Protein AF-A0A7W1B5R8-F1 (afdb_monomer_lite)

Secondary structure (DSSP, 8-state):
-IIIIIIIIHHHHHHHS-TTS-SEEEEET-TT-HHHHHHH-TT-SEEEEEESS----GGGGGG--HHHHHHHHHHHHHHHHHHHHT----HHHHHHHTTSSS-HHHHHHHHHHHHTTEEEEEEEEEEE-TTS-EEE--HHHHHHHHHHHHHSPPPPSSTTPPPPSS-GGGSEEEEEEEETT----EEEEEEE---SHHHHHH-THHHHHHHTT-SEEEEE-S-TTGGGSGGGHHHHHHHHHHEEEEEE-TTS--HHHHTTTTEEEEEEE--SS-SSGGGTTSHHHHHHHHHHHTSPPPP--S--SS--TTS--EEEEEEEPPP-

Structure (mmCIF, N/CA/C/O backbone):
data_AF-A0A7W1B5R8-F1
#
_entry.id   AF-A0A7W1B5R8-F1
#
loop_
_atom_site.group_PDB
_atom_site.id
_atom_site.type_symbol
_atom_site.label_atom_id
_atom_site.label_alt_id
_atom_site.label_comp_id
_atom_site.label_asym_id
_atom_site.label_entity_id
_atom_site.label_seq_id
_atom_site.pdbx_PDB_ins_code
_atom_site.Cartn_x
_atom_site.Cartn_y
_atom_site.Cartn_z
_atom_site.occupancy
_atom_site.B_iso_or_equiv
_atom_site.auth_seq_id
_atom_site.auth_comp_id
_atom_site.auth_asym_id
_atom_site.auth_atom_id
_atom_site.pdbx_PDB_model_num
ATOM 1 N N . PHE A 1 1 ? -4.028 20.414 1.048 1.00 54.66 1 PHE A N 1
ATOM 2 C CA . PHE A 1 1 ? -4.126 18.951 0.859 1.00 54.66 1 PHE A CA 1
ATOM 3 C C . PHE A 1 1 ? -5.497 18.514 0.387 1.00 54.66 1 PHE A C 1
ATOM 5 O O . PHE A 1 1 ? -5.574 18.071 -0.750 1.00 54.66 1 PHE A O 1
ATOM 12 N N . ARG A 1 2 ? -6.548 18.666 1.212 1.00 59.38 2 ARG A N 1
ATOM 13 C CA . ARG A 1 2 ? -7.914 18.222 0.893 1.00 59.38 2 ARG A CA 1
ATOM 14 C C . ARG A 1 2 ? -8.324 18.621 -0.531 1.00 59.38 2 ARG A C 1
ATOM 16 O O . ARG A 1 2 ? -8.453 17.760 -1.384 1.00 59.38 2 ARG A O 1
ATOM 23 N N . THR A 1 3 ? -8.243 19.907 -0.854 1.00 62.28 3 THR A N 1
ATOM 24 C CA . THR A 1 3 ? -8.582 20.424 -2.191 1.00 62.28 3 THR A CA 1
ATOM 25 C C . THR A 1 3 ? -7.741 19.879 -3.355 1.00 62.28 3 THR A C 1
ATOM 27 O O . THR A 1 3 ? -8.196 19.815 -4.490 1.00 62.28 3 THR A O 1
ATOM 30 N N . MET A 1 4 ? -6.486 19.487 -3.125 1.00 64.88 4 MET A N 1
ATOM 31 C CA . MET A 1 4 ? -5.612 19.006 -4.206 1.00 64.88 4 MET A CA 1
ATOM 32 C C . MET A 1 4 ? -5.691 17.494 -4.400 1.00 64.88 4 MET A C 1
ATOM 34 O O . MET A 1 4 ? -5.627 17.035 -5.533 1.00 64.88 4 MET A O 1
ATOM 38 N N . TYR A 1 5 ? -5.816 16.718 -3.326 1.00 68.62 5 TYR A N 1
ATOM 39 C CA . TYR A 1 5 ? -5.779 15.259 -3.406 1.00 68.62 5 TYR A CA 1
ATOM 40 C C . TYR A 1 5 ? -7.174 14.637 -3.274 1.00 68.62 5 TYR A C 1
ATOM 42 O O . TYR A 1 5 ? -7.539 13.812 -4.107 1.00 68.62 5 TYR A O 1
ATOM 50 N N . PHE A 1 6 ? -7.994 15.100 -2.320 1.00 70.50 6 PHE A N 1
ATOM 51 C CA . PHE A 1 6 ? -9.387 14.651 -2.196 1.00 70.50 6 PHE A CA 1
ATOM 52 C C . PHE A 1 6 ? -10.301 15.181 -3.291 1.00 70.50 6 PHE A C 1
ATOM 54 O O . PHE A 1 6 ? -11.282 14.511 -3.565 1.00 70.50 6 PHE A O 1
ATOM 61 N N . ASP A 1 7 ? -10.010 16.325 -3.917 1.00 75.12 7 ASP A N 1
ATOM 62 C CA . ASP A 1 7 ? -10.903 16.832 -4.968 1.00 75.12 7 ASP A CA 1
ATOM 63 C C . ASP A 1 7 ? -10.337 16.490 -6.353 1.00 75.12 7 ASP A C 1
ATOM 65 O O . ASP A 1 7 ? -10.941 15.718 -7.097 1.00 75.12 7 ASP A O 1
ATOM 69 N N . LYS A 1 8 ? -9.136 16.986 -6.701 1.00 80.12 8 LYS A N 1
ATOM 70 C CA . LYS A 1 8 ? -8.557 16.727 -8.038 1.00 80.12 8 LYS A CA 1
ATOM 71 C C . LYS A 1 8 ? -8.147 15.269 -8.241 1.00 80.12 8 LYS A C 1
ATOM 73 O O . LYS A 1 8 ? -8.396 14.721 -9.311 1.00 80.12 8 LYS A O 1
ATOM 78 N N . GLY A 1 9 ? -7.510 14.657 -7.239 1.00 85.69 9 GLY A N 1
ATOM 79 C CA . GLY A 1 9 ? -7.124 13.245 -7.294 1.00 85.69 9 GLY A CA 1
ATOM 80 C C . GLY A 1 9 ? -8.353 12.346 -7.401 1.00 85.69 9 GLY A C 1
ATOM 81 O O . GLY A 1 9 ? -8.452 11.556 -8.333 1.00 85.69 9 GLY A O 1
ATOM 82 N N . ARG A 1 10 ? -9.337 12.540 -6.515 1.00 88.31 10 ARG A N 1
ATOM 83 C CA . ARG A 1 10 ? -10.626 11.824 -6.539 1.00 88.31 10 ARG A CA 1
ATOM 84 C C . ARG A 1 10 ? -11.331 11.908 -7.886 1.00 88.31 10 ARG A C 1
ATOM 86 O O . ARG A 1 10 ? -11.676 10.865 -8.424 1.00 88.31 10 ARG A O 1
ATOM 93 N N . ALA A 1 11 ? -11.485 13.109 -8.444 1.00 90.81 11 ALA A N 1
ATOM 94 C CA . ALA A 1 11 ? -12.138 13.291 -9.738 1.00 90.81 11 ALA A CA 1
ATOM 95 C C . ALA A 1 11 ? -11.420 12.528 -10.863 1.00 90.81 11 ALA A C 1
ATOM 97 O O . ALA A 1 11 ? -12.064 11.974 -11.751 1.00 90.81 11 ALA A O 1
ATOM 98 N N . TRP A 1 12 ? -10.086 12.464 -10.818 1.00 94.06 12 TRP A N 1
ATOM 99 C CA . TRP A 1 12 ? -9.319 11.658 -11.764 1.00 94.06 12 TRP A CA 1
ATOM 100 C C . TRP A 1 12 ? -9.509 10.155 -11.525 1.00 94.06 12 TRP A C 1
ATOM 102 O O . TRP A 1 12 ? -9.737 9.419 -12.482 1.00 94.06 12 TRP A O 1
ATOM 112 N N . PHE A 1 13 ? -9.472 9.695 -10.270 1.00 94.94 13 PHE A N 1
ATOM 113 C CA . PHE A 1 13 ? -9.709 8.287 -9.941 1.00 94.94 13 PHE A CA 1
ATOM 114 C C . PHE A 1 13 ? -11.115 7.836 -10.353 1.00 94.94 13 PHE A C 1
ATOM 116 O O . PHE A 1 13 ? -11.244 6.758 -10.915 1.00 94.94 13 PHE A O 1
ATOM 123 N N . ASP A 1 14 ? -12.142 8.668 -10.168 1.00 93.31 14 ASP A N 1
ATOM 124 C CA . ASP A 1 14 ? -13.515 8.384 -10.616 1.00 93.31 14 ASP A CA 1
ATOM 125 C C . ASP A 1 14 ? -13.642 8.186 -12.128 1.00 93.31 14 ASP A C 1
ATOM 127 O O . ASP A 1 14 ? -14.500 7.432 -12.585 1.00 93.31 14 ASP A O 1
ATOM 131 N N . ALA A 1 15 ? -12.796 8.857 -12.909 1.00 94.44 15 ALA A N 1
ATOM 132 C CA . ALA A 1 15 ? -12.795 8.734 -14.361 1.00 94.44 15 ALA A CA 1
ATOM 133 C C . ALA A 1 15 ? -12.005 7.515 -14.865 1.00 94.44 15 ALA A C 1
ATOM 135 O O . ALA A 1 15 ? -12.223 7.077 -15.993 1.00 94.44 15 ALA A O 1
ATOM 136 N N . VAL A 1 16 ? -11.063 6.999 -14.067 1.00 95.12 16 VAL A N 1
ATOM 137 C CA . VAL A 1 16 ? -10.082 5.995 -14.511 1.00 95.12 16 VAL A CA 1
ATOM 138 C C . VAL A 1 16 ? -10.302 4.626 -13.875 1.00 95.12 16 VAL A C 1
ATOM 140 O O . VAL A 1 16 ? -10.052 3.621 -14.533 1.00 95.12 16 VAL A O 1
ATOM 143 N N . VAL A 1 17 ? -10.755 4.561 -12.622 1.00 96.25 17 VAL A N 1
ATOM 144 C CA . VAL A 1 17 ? -11.000 3.302 -11.910 1.00 96.25 17 VAL A CA 1
ATOM 145 C C . VAL A 1 17 ? -12.376 2.755 -12.312 1.00 96.25 17 VAL A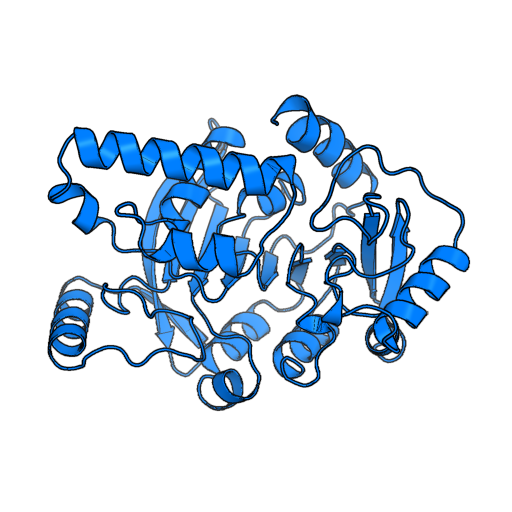 C 1
ATOM 147 O O . VAL A 1 17 ? -13.383 3.427 -12.076 1.00 96.25 17 VAL A O 1
ATOM 150 N N . PRO A 1 18 ? -12.460 1.546 -12.899 1.00 95.19 18 PRO A N 1
ATOM 151 C CA . PRO A 1 18 ? -13.743 0.930 -13.220 1.00 95.19 18 PRO A CA 1
ATOM 152 C C . PRO A 1 18 ? -14.598 0.709 -11.966 1.00 95.19 18 PRO A C 1
ATOM 154 O O . PRO A 1 18 ? -14.085 0.450 -10.880 1.00 95.19 18 PRO A O 1
ATOM 157 N N . LYS A 1 19 ? -15.924 0.798 -12.104 1.00 93.62 19 LYS A N 1
ATOM 158 C CA . LYS A 1 19 ? -16.853 0.658 -10.965 1.00 93.62 19 LYS A CA 1
ATOM 159 C C . LYS A 1 19 ? -16.978 -0.779 -10.451 1.00 93.62 19 LYS A C 1
ATOM 161 O O . LYS A 1 19 ? -17.454 -0.980 -9.340 1.00 93.62 19 LYS A O 1
ATOM 166 N N . ASP A 1 20 ? -16.594 -1.747 -11.272 1.00 94.19 20 ASP A N 1
ATOM 167 C CA . ASP A 1 20 ? -16.693 -3.187 -11.046 1.00 94.19 20 ASP A CA 1
ATOM 168 C C . ASP A 1 20 ? -15.372 -3.822 -10.581 1.00 94.19 20 ASP A C 1
ATOM 170 O O . ASP A 1 20 ? -15.295 -5.043 -10.445 1.00 94.19 20 ASP A O 1
ATOM 174 N N . VAL A 1 21 ? -14.333 -3.021 -10.302 1.00 96.25 21 VAL A N 1
ATOM 175 C CA . VAL A 1 21 ? -13.106 -3.551 -9.689 1.00 96.25 21 VAL A CA 1
ATOM 176 C C . VAL A 1 21 ? -13.399 -4.144 -8.303 1.00 96.25 21 VAL A C 1
ATOM 178 O O . VAL A 1 21 ? -14.286 -3.649 -7.599 1.00 96.25 21 VAL A O 1
ATOM 181 N N . PRO A 1 22 ? -12.648 -5.173 -7.861 1.00 98.19 22 PRO A N 1
ATOM 182 C CA . PRO A 1 22 ? -12.832 -5.752 -6.536 1.00 98.19 22 PRO A CA 1
ATOM 183 C C . PRO A 1 22 ? -12.780 -4.698 -5.423 1.00 98.19 22 PRO A C 1
ATOM 185 O O . PRO A 1 22 ? -11.849 -3.893 -5.354 1.00 98.19 22 PRO A O 1
ATOM 188 N N . ALA A 1 23 ? -13.749 -4.751 -4.505 1.00 98.00 23 ALA A N 1
ATOM 189 C CA . ALA A 1 23 ? -13.823 -3.867 -3.336 1.00 98.00 23 ALA A CA 1
ATOM 190 C C . ALA A 1 23 ? -12.810 -4.225 -2.225 1.00 98.00 23 ALA A C 1
ATOM 192 O O . ALA A 1 23 ? -12.750 -3.546 -1.196 1.00 98.00 23 ALA A O 1
ATOM 193 N N . THR A 1 24 ? -12.023 -5.282 -2.437 1.00 98.62 24 THR A N 1
ATOM 194 C CA . THR A 1 24 ? -10.907 -5.698 -1.587 1.00 98.62 24 THR A CA 1
ATOM 195 C C . THR A 1 24 ? -9.612 -5.113 -2.140 1.00 98.62 24 THR A C 1
ATOM 197 O O . THR A 1 24 ? -9.152 -5.502 -3.216 1.00 98.62 24 THR A O 1
ATOM 200 N N . VAL A 1 25 ? -9.024 -4.172 -1.402 1.00 98.81 25 VAL A N 1
ATOM 201 C CA . VAL A 1 25 ? -7.803 -3.459 -1.789 1.00 98.81 25 VAL A CA 1
ATOM 202 C C . VAL A 1 25 ? -6.601 -4.002 -1.023 1.00 98.81 25 VAL A C 1
ATOM 204 O O . VAL A 1 25 ? -6.624 -4.073 0.206 1.00 98.81 25 VAL A O 1
ATOM 207 N N . VAL A 1 26 ? -5.519 -4.323 -1.731 1.00 98.81 26 VAL A N 1
ATOM 208 C CA . VAL A 1 26 ? -4.217 -4.676 -1.147 1.00 98.81 26 VAL A CA 1
ATOM 209 C C . VAL A 1 26 ? -3.198 -3.593 -1.489 1.00 98.81 26 VAL A C 1
ATOM 211 O O . VAL A 1 26 ? -3.004 -3.235 -2.648 1.00 98.81 26 VAL A O 1
ATOM 214 N N . TYR A 1 27 ? -2.540 -3.065 -0.463 1.00 98.44 27 TYR A N 1
ATOM 215 C CA . TYR A 1 27 ? -1.586 -1.972 -0.567 1.00 98.44 27 TYR A CA 1
ATOM 216 C C . TYR A 1 27 ? -0.243 -2.361 0.074 1.00 98.44 27 TYR A C 1
ATOM 218 O O . TYR A 1 27 ? 0.032 -2.005 1.229 1.00 98.44 27 TYR A O 1
ATOM 226 N N . PRO A 1 28 ? 0.621 -3.089 -0.659 1.00 97.81 28 PRO A N 1
ATOM 227 C CA . PRO A 1 28 ? 1.963 -3.387 -0.191 1.00 97.81 28 PRO A CA 1
ATOM 228 C C . PRO A 1 28 ? 2.822 -2.119 -0.183 1.00 97.81 28 PRO A C 1
ATOM 230 O O . PRO A 1 28 ? 2.692 -1.248 -1.044 1.00 97.81 28 PRO A O 1
ATOM 233 N N . PHE A 1 29 ? 3.718 -2.032 0.797 1.00 93.75 29 PHE A N 1
ATOM 234 C CA . PHE A 1 29 ? 4.591 -0.882 1.053 1.00 93.75 29 PHE A CA 1
ATOM 235 C C . PHE A 1 29 ? 3.836 0.427 1.359 1.00 93.75 29 PHE A C 1
ATOM 237 O O . PHE A 1 29 ? 4.386 1.517 1.209 1.00 93.75 29 PHE A O 1
ATOM 244 N N . GLY A 1 30 ? 2.570 0.329 1.780 1.00 87.69 30 GLY A N 1
ATOM 245 C CA . GLY A 1 30 ? 1.715 1.492 2.030 1.00 87.69 30 GLY A CA 1
ATOM 246 C C . GLY A 1 30 ? 2.038 2.231 3.329 1.00 87.69 30 GLY A C 1
ATOM 247 O O . GLY A 1 30 ? 1.851 3.445 3.401 1.00 87.69 30 GLY A O 1
ATOM 248 N N . GLY A 1 31 ? 2.539 1.524 4.347 1.00 86.38 31 GLY A N 1
ATOM 249 C CA . GLY A 1 31 ? 2.767 2.109 5.669 1.00 86.38 31 GLY A CA 1
ATOM 250 C C . GLY A 1 31 ? 1.510 2.786 6.203 1.00 86.38 31 GLY A C 1
ATOM 251 O O . GLY A 1 31 ? 0.423 2.198 6.177 1.00 86.38 31 GLY A O 1
ATOM 252 N N . GLY A 1 32 ? 1.668 4.046 6.622 1.00 85.94 32 GLY A N 1
ATOM 253 C CA . GLY A 1 32 ? 0.642 4.840 7.315 1.00 85.94 32 GLY A CA 1
ATOM 254 C C . GLY A 1 32 ? -0.424 5.411 6.389 1.00 85.94 32 GLY A C 1
ATOM 255 O O . GLY A 1 32 ? -1.349 6.094 6.830 1.00 85.94 32 GLY A O 1
ATOM 256 N N . ASP A 1 33 ? -0.295 5.160 5.090 1.00 87.00 33 ASP A N 1
ATOM 257 C CA . ASP A 1 33 ? -1.050 5.836 4.052 1.00 87.00 33 ASP A CA 1
ATOM 258 C C . ASP A 1 33 ? -2.385 5.148 3.727 1.00 87.00 33 ASP A C 1
ATOM 260 O O . ASP A 1 33 ? -2.651 4.689 2.616 1.00 87.00 33 ASP A O 1
ATOM 264 N N . LEU A 1 34 ? -3.286 5.120 4.707 1.00 92.75 34 LEU A N 1
ATOM 265 C CA . LEU A 1 34 ? -4.676 4.729 4.454 1.00 92.75 34 LEU A CA 1
ATOM 266 C C . LEU A 1 34 ? -5.394 5.752 3.556 1.00 92.75 34 LEU A C 1
ATOM 268 O O . LEU A 1 34 ? -6.281 5.407 2.775 1.00 92.75 34 LEU A O 1
ATOM 272 N N . ILE A 1 35 ? -5.008 7.024 3.650 1.00 90.25 35 ILE A N 1
ATOM 273 C CA . ILE A 1 35 ? -5.708 8.113 2.978 1.00 90.25 35 ILE A CA 1
ATOM 274 C C . ILE A 1 35 ? -5.691 7.990 1.455 1.00 90.25 35 ILE A C 1
ATOM 276 O O . ILE A 1 35 ? -6.723 8.227 0.827 1.00 90.25 35 ILE A O 1
ATOM 280 N N . SER A 1 36 ? -4.581 7.564 0.850 1.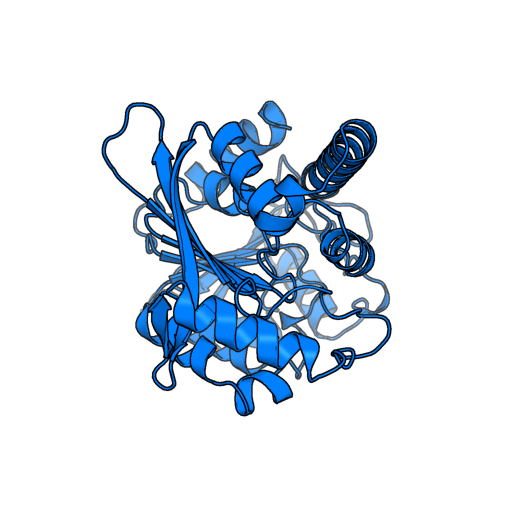00 91.31 36 SER A N 1
ATOM 281 C CA . SER A 1 36 ? -4.546 7.382 -0.604 1.00 91.31 36 SER A CA 1
ATOM 282 C C . SER A 1 36 ? -5.434 6.239 -1.065 1.00 91.31 36 SER A C 1
ATOM 284 O O . SER A 1 36 ? -6.064 6.365 -2.110 1.00 91.31 36 SER A O 1
ATOM 286 N N . ALA A 1 37 ? -5.570 5.173 -0.274 1.00 95.00 37 ALA A N 1
ATOM 287 C CA . ALA A 1 37 ? -6.511 4.100 -0.577 1.00 95.00 37 ALA A CA 1
ATOM 288 C C . ALA A 1 37 ? -7.971 4.575 -0.469 1.00 95.00 37 ALA A C 1
ATOM 290 O O . ALA A 1 37 ? -8.757 4.301 -1.372 1.00 95.00 37 ALA A O 1
ATOM 291 N N . LEU A 1 38 ? -8.319 5.356 0.562 1.00 94.25 38 LEU A N 1
ATOM 292 C CA . LEU A 1 38 ? -9.664 5.936 0.714 1.00 94.25 38 LEU A CA 1
ATOM 293 C C . LEU A 1 38 ? -10.022 6.899 -0.427 1.00 94.25 38 LEU A C 1
ATOM 295 O O . LEU A 1 38 ? -11.171 6.949 -0.863 1.00 94.25 38 LEU A O 1
ATOM 299 N N . VAL A 1 39 ? -9.043 7.670 -0.911 1.00 92.38 39 VAL A N 1
ATOM 300 C CA . VAL A 1 39 ? -9.222 8.586 -2.044 1.00 92.38 39 VAL A CA 1
ATOM 301 C C . VAL A 1 39 ? -9.240 7.830 -3.370 1.00 92.38 39 VAL A C 1
ATOM 303 O O . VAL A 1 39 ? -10.018 8.176 -4.247 1.00 92.38 39 VAL A O 1
ATOM 306 N N . ALA A 1 40 ? -8.421 6.805 -3.571 1.00 94.38 40 ALA A N 1
ATOM 307 C CA . ALA A 1 40 ? -8.416 6.062 -4.829 1.00 94.38 40 ALA A CA 1
ATOM 308 C C . ALA A 1 40 ? -9.651 5.156 -4.969 1.00 94.38 40 ALA A C 1
ATOM 310 O O . ALA A 1 40 ? -10.239 5.096 -6.048 1.00 94.38 40 ALA A O 1
ATOM 311 N N . PHE A 1 41 ? -10.090 4.530 -3.873 1.00 95.94 41 PHE A N 1
ATOM 312 C CA . PHE A 1 41 ? -11.098 3.467 -3.859 1.00 95.94 41 PHE A CA 1
ATOM 313 C C . PHE A 1 41 ? -12.157 3.698 -2.762 1.00 95.94 41 PHE A C 1
ATOM 315 O O . PHE A 1 41 ? -12.224 2.950 -1.788 1.00 95.94 41 PHE A O 1
ATOM 322 N N . PRO A 1 42 ? -13.029 4.714 -2.885 1.00 92.50 42 PRO A N 1
ATOM 323 C CA . PRO A 1 42 ? -14.007 5.057 -1.843 1.00 92.50 42 PRO A CA 1
ATOM 324 C C . PRO A 1 42 ? -15.100 3.996 -1.648 1.00 92.50 42 PRO A C 1
ATOM 326 O O . PRO A 1 42 ? -15.811 4.013 -0.646 1.00 92.50 42 PRO A O 1
ATOM 329 N N . THR A 1 43 ? -15.265 3.093 -2.616 1.00 93.94 43 THR A N 1
ATOM 330 C CA . THR A 1 43 ? -16.200 1.965 -2.560 1.00 93.94 43 THR A CA 1
ATOM 331 C C . THR A 1 43 ? -15.578 0.716 -1.939 1.00 93.94 43 THR A C 1
ATOM 333 O O . THR A 1 43 ? -16.284 -0.277 -1.773 1.00 93.94 43 THR A O 1
ATOM 336 N N . ALA A 1 44 ? -14.288 0.745 -1.580 1.00 97.56 44 ALA A N 1
ATOM 337 C CA . ALA A 1 44 ? -13.632 -0.384 -0.940 1.00 97.56 44 ALA A CA 1
ATOM 338 C C . ALA A 1 44 ? -14.329 -0.737 0.382 1.00 97.56 44 ALA A C 1
ATOM 340 O O . ALA A 1 44 ? -14.581 0.121 1.234 1.00 97.56 44 ALA A O 1
ATOM 341 N N . THR A 1 45 ? -14.633 -2.018 0.553 1.00 98.00 45 THR A N 1
ATOM 342 C CA . THR A 1 45 ? -15.190 -2.568 1.795 1.00 98.00 45 THR A CA 1
ATOM 343 C C . THR A 1 45 ? -14.089 -3.105 2.698 1.00 98.00 45 THR A C 1
ATOM 345 O O . THR A 1 45 ? -14.261 -3.149 3.917 1.00 98.00 45 THR A O 1
ATOM 348 N N . GLU A 1 46 ? -12.949 -3.468 2.109 1.00 98.62 46 GLU A N 1
ATOM 349 C CA . GLU A 1 46 ? -11.758 -3.922 2.811 1.00 98.62 46 GLU A CA 1
ATOM 350 C C . GLU A 1 46 ? -10.496 -3.304 2.197 1.00 98.62 46 GLU A C 1
ATOM 352 O O . GLU A 1 46 ? -10.288 -3.365 0.987 1.00 98.62 46 GLU A O 1
ATOM 357 N N . ILE A 1 47 ? -9.626 -2.747 3.039 1.00 98.81 47 ILE A N 1
ATOM 358 C CA . ILE A 1 47 ? -8.302 -2.246 2.655 1.00 98.81 47 ILE A CA 1
ATOM 359 C C . ILE A 1 47 ? -7.256 -2.941 3.526 1.00 98.81 47 ILE A C 1
ATOM 361 O O . ILE A 1 47 ? -7.341 -2.881 4.748 1.00 98.81 47 ILE A O 1
ATOM 365 N N . THR A 1 48 ? -6.248 -3.567 2.922 1.00 98.75 48 THR A N 1
ATOM 366 C CA . THR A 1 48 ? -5.098 -4.159 3.622 1.00 98.75 48 THR A CA 1
ATOM 367 C C . THR A 1 48 ? -3.825 -3.389 3.271 1.00 98.75 48 THR A C 1
ATOM 369 O O . THR A 1 48 ? -3.351 -3.496 2.144 1.00 98.75 48 THR A O 1
ATOM 372 N N . THR A 1 49 ? -3.253 -2.626 4.207 1.00 98.38 49 THR A N 1
ATOM 373 C CA . THR A 1 49 ? -1.920 -2.014 4.050 1.00 98.38 49 THR A CA 1
ATOM 374 C C . THR A 1 49 ? -0.848 -2.915 4.656 1.00 98.38 49 THR A C 1
ATOM 376 O O . THR A 1 49 ? -1.055 -3.511 5.712 1.00 98.38 49 THR A O 1
ATOM 379 N N . ILE A 1 50 ? 0.309 -3.021 4.003 1.00 97.81 50 ILE A N 1
ATOM 380 C CA . ILE A 1 50 ? 1.412 -3.877 4.463 1.00 97.81 50 ILE A CA 1
ATOM 381 C C . ILE A 1 50 ? 2.710 -3.089 4.400 1.00 97.81 50 ILE A C 1
ATOM 383 O O . ILE A 1 50 ? 2.988 -2.469 3.374 1.00 97.81 50 ILE A O 1
ATOM 387 N N . SER A 1 51 ? 3.523 -3.120 5.448 1.00 91.44 51 SER A N 1
ATOM 388 C CA . SER A 1 51 ? 4.873 -2.548 5.418 1.00 91.44 51 SER A CA 1
ATOM 389 C C . SER A 1 51 ? 5.732 -3.059 6.574 1.00 91.44 51 SER A C 1
ATOM 391 O O . SER A 1 51 ? 5.294 -3.895 7.357 1.00 91.44 51 SER A O 1
ATOM 393 N N . LEU A 1 52 ? 6.970 -2.567 6.679 1.00 88.50 52 LEU A N 1
ATOM 394 C CA . LEU A 1 52 ? 7.823 -2.827 7.842 1.00 88.50 52 LEU A CA 1
ATOM 395 C C . LEU A 1 52 ? 7.380 -2.044 9.082 1.00 88.50 52 LEU A C 1
ATOM 397 O O . LEU A 1 52 ? 7.800 -2.373 10.192 1.00 88.50 52 LEU A O 1
ATOM 401 N N . GLU A 1 53 ? 6.578 -0.995 8.904 1.00 84.50 53 GLU A N 1
ATOM 402 C CA . GLU A 1 53 ? 5.990 -0.266 10.016 1.00 84.50 53 GLU A CA 1
ATOM 403 C C . GLU A 1 53 ? 4.950 -1.122 10.722 1.00 84.50 53 GLU A C 1
ATOM 405 O O . GLU A 1 53 ? 4.130 -1.774 10.093 1.00 84.50 53 GLU A O 1
ATOM 410 N N . GLN A 1 54 ? 5.047 -1.168 12.048 1.00 89.50 54 GLN A N 1
ATOM 411 C CA . GLN A 1 54 ? 4.089 -1.856 12.900 1.00 89.50 54 GLN A CA 1
ATOM 412 C C . GLN A 1 54 ? 3.015 -0.877 13.376 1.00 89.50 54 GLN A C 1
ATOM 414 O O . GLN A 1 54 ? 3.272 0.322 13.504 1.00 89.50 54 GLN A O 1
ATOM 419 N N . ALA A 1 55 ? 1.826 -1.395 13.690 1.00 91.00 55 ALA A N 1
ATOM 420 C CA . ALA A 1 55 ? 0.667 -0.596 14.087 1.00 91.00 55 ALA A CA 1
ATOM 421 C C . ALA A 1 55 ? 0.948 0.359 15.269 1.00 91.00 55 ALA A C 1
ATOM 423 O O . ALA A 1 55 ? 0.564 1.535 15.228 1.00 91.00 55 ALA A O 1
ATOM 424 N N . GLY A 1 56 ? 1.655 -0.136 16.289 1.00 88.94 56 GLY A N 1
ATOM 425 C CA . GLY A 1 56 ? 2.070 0.623 17.470 1.00 88.94 56 GLY A CA 1
ATOM 426 C C . GLY A 1 56 ? 1.202 0.362 18.701 1.00 88.94 56 GLY A C 1
ATOM 427 O O . GLY A 1 56 ? 0.013 0.072 18.583 1.00 88.94 56 GLY A O 1
ATOM 428 N N . ASP A 1 57 ? 1.808 0.472 19.888 1.00 88.94 57 ASP A N 1
ATOM 429 C CA . ASP A 1 57 ? 1.165 0.215 21.185 1.00 88.94 57 ASP A CA 1
ATOM 430 C C . ASP A 1 57 ? 0.406 1.460 21.703 1.00 88.94 57 ASP A C 1
ATOM 432 O O . ASP A 1 57 ? 1.030 2.485 22.009 1.00 88.94 57 ASP A O 1
ATOM 436 N N . PRO A 1 58 ? -0.932 1.403 21.853 1.00 89.38 58 PRO A N 1
ATOM 437 C CA . PRO A 1 58 ? -1.731 2.545 22.280 1.00 89.38 58 PRO A CA 1
ATOM 438 C C . PRO A 1 58 ? -1.592 2.824 23.782 1.00 89.38 58 PRO A C 1
ATOM 440 O O . PRO A 1 58 ? -1.918 3.922 24.237 1.00 89.38 58 PRO A O 1
ATOM 443 N N . ARG A 1 59 ? -1.087 1.870 24.576 1.00 87.81 59 ARG A N 1
ATOM 444 C CA . ARG A 1 59 ? -0.896 2.026 26.026 1.00 87.81 59 ARG A CA 1
ATOM 445 C C . ARG A 1 59 ? 0.164 3.075 26.340 1.00 87.81 59 ARG A C 1
ATOM 447 O O . ARG A 1 59 ? 0.080 3.698 27.396 1.00 87.81 59 ARG A O 1
ATOM 454 N N . ARG A 1 60 ? 1.094 3.340 25.410 1.00 82.69 60 ARG A N 1
ATOM 455 C CA . ARG A 1 60 ? 2.123 4.387 25.546 1.00 82.69 60 ARG A CA 1
ATOM 456 C C . ARG A 1 60 ? 1.511 5.764 25.812 1.00 82.69 60 ARG A C 1
ATOM 458 O O . ARG A 1 60 ? 2.064 6.522 26.603 1.00 82.69 60 ARG A O 1
ATOM 465 N N . LEU A 1 61 ? 0.321 6.039 25.266 1.00 84.50 61 LEU A N 1
ATOM 466 C CA . LEU A 1 61 ? -0.419 7.288 25.495 1.00 84.50 61 LEU A CA 1
ATOM 467 C C . LEU A 1 61 ? -0.725 7.548 26.976 1.00 84.50 61 LEU A C 1
ATOM 469 O O . LEU A 1 61 ? -0.815 8.701 27.382 1.00 84.50 61 LEU A O 1
ATOM 473 N N . ARG A 1 62 ? -0.857 6.496 27.797 1.00 86.69 62 ARG A N 1
ATOM 474 C CA . ARG A 1 62 ? -1.171 6.617 29.232 1.00 86.69 62 ARG A CA 1
ATOM 475 C C . ARG A 1 62 ? -0.031 7.228 30.043 1.00 86.69 62 ARG A C 1
ATOM 477 O O . ARG A 1 62 ? -0.264 7.702 31.148 1.00 86.69 62 ARG A O 1
ATOM 484 N N . THR A 1 63 ? 1.189 7.179 29.515 1.00 85.06 63 THR A N 1
ATOM 485 C CA . THR A 1 63 ? 2.401 7.615 30.219 1.00 85.06 63 THR A CA 1
ATOM 486 C C . THR A 1 63 ? 2.988 8.912 29.674 1.00 85.06 63 THR A C 1
ATOM 488 O O . THR A 1 63 ? 3.942 9.429 30.253 1.00 85.06 63 THR A O 1
ATOM 491 N N . LEU A 1 64 ? 2.454 9.441 28.568 1.00 85.19 64 LEU A N 1
ATOM 492 C CA . LEU A 1 64 ? 2.975 10.665 27.964 1.00 85.19 64 LEU A CA 1
ATOM 493 C C . LEU A 1 64 ? 2.528 11.899 28.744 1.00 85.19 64 LEU A C 1
ATOM 495 O O . LEU A 1 64 ? 1.354 12.063 29.075 1.00 85.19 64 LEU A O 1
ATOM 499 N N . LYS A 1 65 ? 3.476 12.801 28.988 1.00 87.94 65 LYS A N 1
ATOM 500 C CA . LYS A 1 65 ? 3.207 14.151 29.488 1.00 87.94 65 LYS A CA 1
ATOM 501 C C . LYS A 1 65 ? 2.670 15.040 28.365 1.00 87.94 65 LYS A C 1
ATOM 503 O O . LYS A 1 65 ? 2.902 14.776 27.186 1.00 87.94 65 LYS A O 1
ATOM 508 N N . LEU A 1 66 ? 1.988 16.126 28.731 1.00 86.25 66 LEU A N 1
ATOM 509 C CA . LEU A 1 66 ? 1.376 17.057 27.773 1.00 86.25 66 LEU A CA 1
ATOM 510 C C . LEU A 1 66 ? 2.375 17.606 26.742 1.00 86.25 66 LEU A C 1
ATOM 512 O O . LEU A 1 66 ? 2.072 17.636 25.554 1.00 86.25 66 LEU A O 1
ATOM 516 N N . ASP A 1 67 ? 3.583 17.968 27.174 1.00 86.62 67 ASP A N 1
ATOM 517 C CA . ASP A 1 67 ? 4.636 18.489 26.299 1.00 86.62 67 ASP A CA 1
ATOM 518 C C . ASP A 1 67 ? 5.162 17.424 25.316 1.00 86.62 67 ASP A C 1
ATOM 520 O O . ASP A 1 67 ? 5.515 17.736 24.179 1.00 86.62 67 ASP A O 1
ATOM 524 N N . GLN A 1 68 ? 5.195 16.153 25.733 1.00 83.44 68 GLN A N 1
ATOM 525 C CA . GLN A 1 68 ? 5.542 15.025 24.864 1.00 83.44 68 GLN A CA 1
ATOM 526 C C . GLN A 1 68 ? 4.447 14.785 23.822 1.00 83.44 68 GLN A C 1
ATOM 528 O O . GLN A 1 68 ? 4.757 14.627 22.643 1.00 83.44 68 GLN A O 1
ATOM 533 N N . ILE A 1 69 ? 3.177 14.828 24.237 1.00 84.00 69 ILE A N 1
ATOM 534 C CA . ILE A 1 69 ? 2.025 14.708 23.332 1.00 84.00 69 ILE A CA 1
ATOM 535 C C . ILE A 1 69 ? 2.066 15.817 22.276 1.00 84.00 69 ILE A C 1
ATOM 537 O O . ILE A 1 69 ? 1.943 15.531 21.086 1.00 84.00 69 ILE A O 1
ATOM 541 N N . GLU A 1 70 ? 2.277 17.069 22.686 1.00 85.06 70 GLU A N 1
ATOM 542 C CA . GLU A 1 70 ? 2.330 18.210 21.770 1.00 85.06 70 GLU A CA 1
ATOM 543 C C . GLU A 1 70 ? 3.455 18.065 20.737 1.00 85.06 70 GLU A C 1
ATOM 545 O O . GLU A 1 70 ? 3.211 18.209 19.534 1.00 85.06 70 GLU A O 1
ATOM 550 N N . ARG A 1 71 ? 4.666 17.691 21.177 1.00 83.06 71 ARG A N 1
ATOM 551 C CA . ARG A 1 71 ? 5.792 17.427 20.268 1.00 83.06 71 ARG A CA 1
ATOM 552 C C . ARG A 1 71 ? 5.484 16.299 19.290 1.00 83.06 71 ARG A C 1
ATOM 554 O O . ARG A 1 71 ? 5.664 16.485 18.087 1.00 83.06 71 ARG A O 1
ATOM 561 N N . SER A 1 72 ? 4.981 15.162 19.767 1.00 79.75 72 SER A N 1
ATOM 562 C CA . SER A 1 72 ? 4.685 14.021 18.897 1.00 79.75 72 SER A CA 1
ATOM 563 C C . SER A 1 72 ? 3.563 14.306 17.902 1.00 79.75 72 SER A C 1
ATOM 565 O O . SER A 1 72 ? 3.661 13.880 16.750 1.00 79.75 72 SER A O 1
ATOM 567 N N . LEU A 1 73 ? 2.532 15.064 18.292 1.00 81.88 73 LEU A N 1
ATOM 568 C CA . LEU A 1 73 ? 1.493 15.540 17.371 1.00 81.88 73 LEU A CA 1
ATOM 569 C C . LEU A 1 73 ? 2.058 16.522 16.335 1.00 81.88 73 LEU A C 1
ATOM 571 O O . LEU A 1 73 ? 1.652 16.486 15.171 1.00 81.88 73 LEU A O 1
ATOM 575 N N . GLY A 1 74 ? 3.006 17.374 16.733 1.00 79.81 74 GLY A N 1
ATOM 576 C CA . GLY A 1 74 ? 3.756 18.243 15.825 1.00 79.81 74 GLY A CA 1
ATOM 577 C C . GLY A 1 74 ? 4.537 17.448 14.776 1.00 79.81 74 GLY A C 1
ATOM 578 O O . GLY A 1 74 ? 4.395 17.709 13.579 1.00 79.81 74 GLY A O 1
ATOM 579 N N . SER A 1 75 ? 5.289 16.430 15.203 1.00 75.88 75 SER A N 1
ATOM 580 C CA . SER A 1 75 ? 6.020 15.522 14.310 1.00 75.88 75 SER A CA 1
ATOM 581 C C . SER A 1 75 ? 5.084 14.751 13.379 1.00 75.88 75 SER A C 1
ATOM 583 O O . SER A 1 75 ? 5.319 14.727 12.174 1.00 75.88 75 SER A O 1
ATOM 585 N N . LEU A 1 76 ? 3.984 14.202 13.906 1.00 75.50 76 LEU A N 1
ATOM 586 C CA . LEU A 1 76 ? 2.970 13.496 13.117 1.00 75.50 76 LEU A CA 1
ATOM 587 C C . LEU A 1 76 ? 2.368 14.407 12.033 1.00 75.50 76 LEU A C 1
ATOM 589 O O . LEU A 1 76 ? 2.199 13.998 10.885 1.00 75.50 76 LEU A O 1
ATOM 593 N N . ARG A 1 77 ? 2.085 15.673 12.368 1.00 75.25 77 ARG A N 1
ATOM 594 C CA . ARG A 1 77 ? 1.590 16.669 11.405 1.00 75.25 77 ARG A CA 1
ATOM 595 C C . ARG A 1 77 ? 2.611 16.955 10.303 1.00 75.25 77 ARG A C 1
ATOM 597 O O . ARG A 1 77 ? 2.212 17.090 9.147 1.00 75.25 77 ARG A O 1
ATOM 604 N N . ALA A 1 78 ? 3.896 17.056 10.643 1.00 69.44 78 ALA A N 1
ATOM 605 C CA . ALA A 1 78 ? 4.964 17.265 9.668 1.00 69.44 78 ALA A CA 1
ATOM 606 C C . ALA A 1 78 ? 5.145 16.046 8.747 1.00 69.44 78 ALA A C 1
ATOM 608 O O . ALA A 1 78 ? 5.219 16.212 7.530 1.00 69.44 78 ALA A O 1
ATOM 609 N N . GLU A 1 79 ? 5.132 14.834 9.309 1.00 67.75 79 GLU A N 1
ATOM 610 C CA . GLU A 1 79 ? 5.233 13.569 8.571 1.00 67.75 79 GLU A CA 1
ATOM 611 C C . GLU A 1 79 ? 4.073 13.407 7.585 1.00 67.75 79 GLU A C 1
ATOM 613 O O . GLU A 1 79 ? 4.292 13.199 6.391 1.00 67.75 79 GLU A O 1
ATOM 618 N N . ILE A 1 80 ? 2.837 13.621 8.043 1.00 66.69 80 ILE A N 1
ATOM 619 C CA . ILE A 1 80 ? 1.663 13.617 7.166 1.00 66.69 80 ILE A CA 1
ATOM 620 C C . ILE A 1 80 ? 1.773 14.717 6.123 1.00 66.69 80 ILE A C 1
ATOM 622 O O . ILE A 1 80 ? 1.512 14.454 4.955 1.00 66.69 80 ILE A O 1
ATOM 626 N N . GLY A 1 81 ? 2.214 15.918 6.503 1.00 61.62 81 GLY A N 1
ATOM 627 C CA . GLY A 1 81 ? 2.525 16.991 5.563 1.00 61.62 81 GLY A CA 1
ATOM 628 C C . GLY A 1 81 ? 3.480 16.534 4.456 1.00 61.62 81 GLY A C 1
ATOM 629 O O . GLY A 1 81 ? 3.230 16.835 3.289 1.00 61.62 81 GLY A O 1
ATOM 630 N N . GLY A 1 82 ? 4.512 15.754 4.786 1.00 60.50 82 GLY A N 1
ATOM 631 C CA . GLY A 1 82 ? 5.463 15.150 3.849 1.00 60.50 82 GLY A CA 1
ATOM 632 C C . GLY A 1 82 ? 4.857 14.055 2.962 1.00 60.50 82 GLY A C 1
ATOM 633 O O . GLY A 1 82 ? 4.996 14.124 1.737 1.00 60.50 82 GLY A O 1
ATOM 634 N N . LEU A 1 83 ? 4.114 13.105 3.544 1.00 59.97 83 LEU A N 1
ATOM 635 C CA . LEU A 1 83 ? 3.386 12.046 2.819 1.00 59.97 83 LEU A CA 1
ATOM 636 C C . LEU A 1 83 ? 2.418 12.635 1.783 1.00 59.97 83 LEU A C 1
ATOM 638 O O . LEU A 1 83 ? 2.265 12.117 0.677 1.00 59.97 83 LEU A O 1
ATOM 642 N N . VAL A 1 84 ? 1.809 13.761 2.143 1.00 56.81 84 VAL A N 1
ATOM 643 C CA . VAL A 1 84 ? 0.786 14.475 1.387 1.00 56.81 84 VAL A CA 1
ATOM 644 C C . VAL A 1 84 ? 1.347 15.428 0.328 1.00 56.81 84 VAL A C 1
ATOM 646 O O . VAL A 1 84 ? 0.787 15.527 -0.763 1.00 56.81 84 VAL A O 1
ATOM 649 N N . SER A 1 85 ? 2.403 16.184 0.640 1.00 51.59 85 SER A N 1
ATOM 650 C CA . SER A 1 85 ? 2.946 17.225 -0.252 1.00 51.59 85 SER A CA 1
ATOM 651 C C . SER A 1 85 ? 4.080 16.712 -1.137 1.00 51.59 85 SER A C 1
ATOM 653 O O . SER A 1 85 ? 4.190 17.099 -2.305 1.00 51.59 85 SER A O 1
ATOM 655 N N . VAL A 1 86 ? 4.897 15.802 -0.606 1.00 48.81 86 VAL A N 1
ATOM 656 C CA . VAL A 1 86 ? 6.059 15.233 -1.291 1.00 48.81 86 VAL A CA 1
ATOM 657 C C . VAL A 1 86 ? 5.771 13.812 -1.786 1.00 48.81 86 VAL A C 1
ATOM 659 O O . VAL A 1 86 ? 6.588 13.246 -2.496 1.00 48.81 86 VAL A O 1
ATOM 662 N N . GLY A 1 87 ? 4.619 13.206 -1.478 1.00 46.28 87 GLY A N 1
ATOM 663 C CA . GLY A 1 87 ? 4.272 11.866 -1.977 1.00 46.28 87 GLY A CA 1
ATOM 664 C C . GLY A 1 87 ? 5.327 10.793 -1.663 1.00 46.28 87 GLY A C 1
ATOM 665 O O . GLY A 1 87 ? 5.360 9.759 -2.323 1.00 46.28 87 GLY A O 1
ATOM 666 N N . SER A 1 88 ? 6.218 11.051 -0.699 1.00 42.06 88 SER A N 1
ATOM 667 C CA . SER A 1 88 ? 7.483 10.340 -0.565 1.00 42.06 88 SER A CA 1
ATOM 668 C C . SER A 1 88 ? 7.521 9.534 0.726 1.00 42.06 88 SER A C 1
ATOM 670 O O . SER A 1 88 ? 7.651 10.100 1.807 1.00 42.06 88 SER A O 1
ATOM 672 N N . ASN A 1 89 ? 7.447 8.212 0.587 1.00 47.28 89 ASN A N 1
ATOM 673 C CA . ASN A 1 89 ? 7.688 7.228 1.639 1.00 47.28 89 ASN A CA 1
ATOM 674 C C . ASN A 1 89 ? 9.193 6.865 1.666 1.00 47.28 89 ASN A C 1
ATOM 676 O O . ASN A 1 89 ? 9.556 5.721 1.402 1.00 47.28 89 ASN A O 1
ATOM 680 N N . THR A 1 90 ? 10.102 7.824 1.907 1.00 49.16 90 THR A N 1
ATOM 681 C CA . THR A 1 90 ? 11.530 7.462 2.025 1.00 49.16 90 THR A CA 1
ATOM 682 C C . THR A 1 90 ? 11.757 6.627 3.287 1.00 49.16 90 THR A C 1
ATOM 684 O O . THR A 1 90 ? 11.192 6.918 4.343 1.00 49.16 90 THR A O 1
ATOM 687 N N . SER A 1 91 ? 12.608 5.601 3.194 1.00 44.00 91 SER A N 1
ATOM 688 C CA . SER A 1 91 ? 12.940 4.701 4.310 1.00 44.00 91 SER A CA 1
ATOM 689 C C . SER A 1 91 ? 13.458 5.445 5.554 1.00 44.00 91 SER A C 1
ATOM 691 O O . SE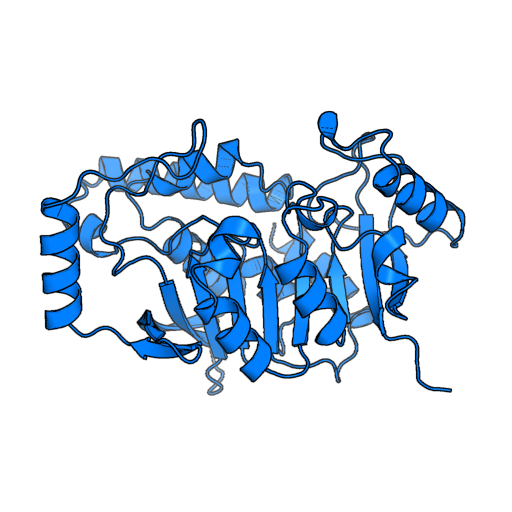R A 1 91 ? 13.236 4.993 6.673 1.00 44.00 91 SER A O 1
ATOM 693 N N . GLU A 1 92 ? 14.091 6.608 5.370 1.00 39.41 92 GLU A N 1
ATOM 694 C CA . GLU A 1 92 ? 14.544 7.497 6.451 1.00 39.41 92 GLU A CA 1
ATOM 695 C C . GLU A 1 92 ? 13.374 8.141 7.215 1.00 39.41 92 GLU A C 1
ATOM 697 O O . GLU A 1 92 ? 13.367 8.131 8.446 1.00 39.41 92 GLU A O 1
ATOM 702 N N . ASN A 1 93 ? 12.342 8.624 6.510 1.00 46.91 93 ASN A N 1
ATOM 703 C CA . ASN A 1 93 ? 11.148 9.203 7.139 1.00 46.91 93 ASN A CA 1
ATOM 704 C C . ASN A 1 93 ? 10.331 8.130 7.881 1.00 46.91 93 ASN A C 1
ATOM 706 O O . ASN A 1 93 ? 9.842 8.373 8.982 1.00 46.91 93 ASN A O 1
ATOM 710 N N . LEU A 1 94 ? 10.241 6.922 7.314 1.00 49.88 94 LEU A N 1
ATOM 711 C CA . LEU A 1 94 ? 9.501 5.796 7.897 1.00 49.88 94 LEU A CA 1
ATOM 712 C C . LEU A 1 94 ? 10.204 5.178 9.121 1.00 49.88 94 LEU A C 1
ATOM 714 O O . LEU A 1 94 ? 9.545 4.816 10.098 1.00 49.88 94 LEU A O 1
ATOM 718 N N . SER A 1 95 ? 11.542 5.100 9.113 1.00 39.66 95 SER A N 1
ATOM 719 C CA . SER A 1 95 ? 12.321 4.621 10.265 1.00 39.66 95 SER A CA 1
ATOM 720 C C . SER A 1 95 ? 12.247 5.579 11.459 1.00 39.66 95 SER A C 1
ATOM 722 O O . SER A 1 95 ? 12.307 5.127 12.604 1.00 39.66 95 SER A O 1
ATOM 724 N N . ALA A 1 96 ? 12.100 6.888 11.224 1.00 42.25 96 ALA A N 1
ATOM 725 C CA . ALA A 1 96 ? 11.930 7.870 12.295 1.00 42.25 96 ALA A CA 1
ATOM 726 C C . ALA A 1 96 ? 10.548 7.763 12.978 1.00 42.25 96 ALA A C 1
ATOM 728 O O . ALA A 1 96 ? 10.449 7.932 14.196 1.00 42.25 96 ALA A O 1
ATOM 729 N N . GLY A 1 97 ? 9.495 7.416 12.226 1.00 45.78 97 GLY A N 1
ATOM 730 C CA . GLY A 1 97 ? 8.116 7.326 12.723 1.00 45.78 97 GLY A CA 1
ATOM 731 C C . GLY A 1 97 ? 7.857 6.186 13.719 1.00 45.78 97 GLY A C 1
ATOM 732 O O . GLY A 1 97 ? 7.041 6.341 14.627 1.00 45.78 97 GLY A O 1
ATOM 733 N N . GLN A 1 98 ? 8.582 5.061 13.630 1.00 47.56 98 GLN A N 1
ATOM 734 C CA . GLN A 1 98 ? 8.378 3.912 14.536 1.00 47.56 98 GLN A CA 1
ATOM 735 C C . GLN A 1 98 ? 8.804 4.160 15.989 1.00 47.56 98 GLN A C 1
ATOM 737 O O . GLN A 1 98 ? 8.345 3.462 16.893 1.00 47.56 98 GLN A O 1
ATOM 742 N N . ARG A 1 99 ? 9.676 5.146 16.225 1.00 45.59 99 ARG A N 1
ATOM 743 C CA . ARG A 1 99 ? 10.103 5.556 17.573 1.00 45.59 99 ARG A CA 1
ATOM 744 C C . ARG A 1 99 ? 9.325 6.739 18.118 1.00 45.59 99 ARG A C 1
ATOM 746 O O . ARG A 1 99 ? 9.596 7.163 19.240 1.00 45.59 99 ARG A O 1
ATOM 753 N N . ASN A 1 100 ? 8.385 7.275 17.346 1.00 54.53 100 ASN A N 1
ATOM 754 C CA . ASN A 1 100 ? 7.536 8.335 17.845 1.00 54.53 100 ASN A CA 1
ATOM 755 C C . ASN A 1 100 ? 6.738 7.808 19.050 1.00 54.53 100 ASN A C 1
ATOM 757 O O . ASN A 1 100 ? 6.402 6.625 19.139 1.00 54.53 100 ASN A O 1
ATOM 761 N N . ASP A 1 101 ? 6.495 8.668 20.031 1.00 60.25 101 ASP A N 1
ATOM 762 C CA . ASP A 1 101 ? 5.838 8.258 21.273 1.00 60.25 101 ASP A CA 1
ATOM 763 C C . ASP A 1 101 ? 4.355 7.906 21.070 1.00 60.25 101 ASP A C 1
ATOM 765 O O . ASP A 1 101 ? 3.775 7.139 21.842 1.00 60.25 101 ASP A O 1
ATOM 769 N N . LEU A 1 102 ? 3.767 8.403 19.979 1.00 67.81 102 LEU A N 1
ATOM 770 C CA . LEU A 1 102 ? 2.460 7.987 19.481 1.00 67.81 102 LEU A CA 1
ATOM 771 C C . LEU A 1 102 ? 2.563 6.656 18.717 1.00 67.81 102 LEU A C 1
ATOM 773 O O . LEU A 1 102 ? 3.552 6.433 18.018 1.00 67.81 102 LEU A O 1
ATOM 777 N N . PRO A 1 103 ? 1.522 5.803 18.745 1.00 77.75 103 PRO A N 1
ATOM 778 C CA . PRO A 1 103 ? 1.435 4.658 17.841 1.00 77.75 103 PRO A CA 1
ATOM 779 C C . PRO A 1 103 ? 1.306 5.175 16.396 1.00 77.75 103 PRO A C 1
ATOM 781 O O . PRO A 1 103 ? 0.214 5.534 15.952 1.00 77.75 103 PRO A O 1
ATOM 784 N N . GLY A 1 104 ? 2.437 5.316 15.695 1.00 75.12 104 GLY A N 1
ATOM 785 C CA . GLY A 1 104 ? 2.556 6.165 14.501 1.00 75.12 104 GLY A CA 1
ATOM 786 C C . GLY A 1 104 ? 1.641 5.758 13.346 1.00 75.12 104 GLY A C 1
ATOM 787 O O . GLY A 1 104 ? 0.978 6.608 12.747 1.00 75.12 104 GLY A O 1
ATOM 788 N N . GLN A 1 105 ? 1.529 4.455 13.084 1.00 85.38 105 GLN A N 1
ATOM 789 C CA . GLN A 1 105 ? 0.682 3.924 12.014 1.00 85.38 105 GLN A CA 1
ATOM 790 C C . GLN A 1 105 ? -0.804 4.094 12.341 1.00 85.38 105 GLN A C 1
ATOM 792 O O . GLN A 1 105 ? -1.527 4.727 11.574 1.00 85.38 105 GLN A O 1
ATOM 797 N N . VAL A 1 106 ? -1.247 3.643 13.524 1.00 91.31 106 VAL A N 1
ATOM 798 C CA . VAL A 1 106 ? -2.635 3.844 13.990 1.00 91.31 106 VAL A CA 1
ATOM 799 C C . VAL A 1 106 ? -3.018 5.324 13.965 1.00 91.31 106 VAL A C 1
ATOM 801 O O . VAL A 1 106 ? -4.091 5.677 13.478 1.00 91.31 106 VAL A O 1
ATOM 804 N N . SER A 1 107 ? -2.127 6.202 14.425 1.00 89.19 107 SER A N 1
ATOM 805 C CA . SER A 1 107 ? -2.363 7.650 14.443 1.00 89.19 107 SER A CA 1
ATOM 806 C C . SER A 1 107 ? -2.539 8.222 13.029 1.00 89.19 107 SER A C 1
ATOM 808 O O . SER A 1 107 ? -3.431 9.043 12.801 1.00 89.19 107 SER A O 1
ATOM 810 N N . SER A 1 108 ? -1.749 7.746 12.061 1.00 87.06 108 SER A N 1
ATOM 811 C CA . SER A 1 108 ? -1.872 8.113 10.642 1.00 87.06 108 SER A CA 1
ATOM 812 C C . SER A 1 108 ? -3.189 7.622 10.031 1.00 87.06 108 SER A C 1
ATOM 814 O O . SER A 1 108 ? -3.855 8.374 9.314 1.00 87.06 108 SER A O 1
ATOM 816 N N . PHE A 1 109 ? -3.623 6.401 10.364 1.00 93.12 109 PHE A N 1
ATOM 817 C CA . PHE A 1 109 ? -4.896 5.845 9.896 1.00 93.12 109 PHE A CA 1
ATOM 818 C C . PHE A 1 109 ? -6.091 6.634 10.423 1.00 93.12 109 PHE A C 1
ATOM 820 O O . PHE A 1 109 ? -6.962 7.012 9.640 1.00 93.12 109 PHE A O 1
ATOM 827 N N . LEU A 1 110 ? -6.112 6.943 11.723 1.00 93.06 110 LEU A N 1
ATOM 828 C CA . LEU A 1 110 ? -7.180 7.735 12.336 1.00 93.06 110 LEU A CA 1
ATOM 829 C C . LEU A 1 110 ? -7.281 9.127 11.704 1.00 93.06 110 LEU A C 1
ATOM 831 O O . LEU A 1 110 ? -8.387 9.586 11.414 1.00 93.06 110 LEU A O 1
ATOM 835 N N . LEU A 1 111 ? -6.148 9.776 11.412 1.00 88.00 111 LEU A N 1
ATOM 836 C CA . LEU A 1 111 ? -6.176 11.041 10.683 1.00 88.00 111 LEU A CA 1
ATOM 837 C C . LEU A 1 111 ? -6.727 10.868 9.262 1.00 88.00 111 LEU A C 1
ATOM 839 O O . LEU A 1 111 ? -7.529 11.690 8.820 1.00 88.00 111 LEU A O 1
ATOM 843 N N . GLY A 1 112 ? -6.315 9.813 8.555 1.00 88.44 112 GLY A N 1
ATOM 844 C CA . GLY A 1 112 ? -6.824 9.487 7.224 1.00 88.44 112 GLY A CA 1
ATOM 845 C C . GLY A 1 112 ? -8.345 9.314 7.205 1.00 88.44 112 GLY A C 1
ATOM 846 O O . GLY A 1 112 ? -9.014 9.880 6.338 1.00 88.44 112 GLY A O 1
ATOM 847 N N . LEU A 1 113 ? -8.892 8.609 8.200 1.00 93.81 113 LEU A N 1
ATOM 848 C CA . LEU A 1 113 ? -10.334 8.435 8.386 1.00 93.81 113 LEU A CA 1
ATOM 849 C C . LEU A 1 113 ? -11.037 9.781 8.589 1.00 93.81 113 LEU A C 1
ATOM 851 O O . LEU A 1 113 ? -11.945 10.112 7.826 1.00 93.81 113 LEU A O 1
ATOM 855 N N . VAL A 1 114 ? -10.573 10.594 9.543 1.00 91.19 114 VAL A N 1
ATOM 856 C CA . VAL A 1 114 ? -11.170 11.910 9.831 1.00 91.19 114 VAL A CA 1
ATOM 857 C C . VAL A 1 114 ? -11.113 12.823 8.604 1.00 91.19 114 VAL A C 1
ATOM 859 O O . VAL A 1 114 ? -12.109 13.452 8.244 1.00 91.19 114 VAL A O 1
ATOM 862 N N . ALA A 1 115 ? -9.975 12.866 7.908 1.00 85.88 115 ALA A N 1
ATOM 863 C CA . ALA A 1 115 ? -9.815 13.660 6.693 1.00 85.88 115 ALA A CA 1
ATOM 864 C C . ALA A 1 115 ? -10.755 13.203 5.561 1.00 85.88 115 ALA A C 1
ATOM 866 O O . ALA A 1 115 ? -11.220 14.039 4.781 1.00 85.88 115 ALA A O 1
ATOM 867 N N . GLY A 1 116 ? -11.058 11.902 5.497 1.00 88.00 116 GLY A N 1
ATOM 868 C CA . GLY A 1 116 ? -11.998 11.303 4.550 1.00 88.00 116 GLY A CA 1
ATOM 869 C C . GLY A 1 116 ? -13.473 11.381 4.951 1.00 88.00 116 GLY A C 1
ATOM 870 O O . GLY A 1 116 ? -14.318 10.935 4.179 1.00 88.00 116 GLY A O 1
ATOM 871 N N . GLY A 1 117 ? -13.805 11.952 6.116 1.00 92.50 117 GLY A N 1
ATOM 872 C CA . GLY A 1 117 ? -15.185 12.006 6.615 1.00 92.50 117 GLY A CA 1
ATOM 873 C C . GLY A 1 117 ? -15.693 10.666 7.159 1.00 92.50 117 GLY A C 1
ATOM 874 O O . GLY A 1 117 ? -16.891 10.383 7.091 1.00 92.50 117 GLY A O 1
ATOM 875 N N . TYR A 1 118 ? -14.783 9.841 7.670 1.00 96.06 118 TYR A N 1
ATOM 876 C CA . TYR A 1 118 ? -15.073 8.574 8.326 1.00 96.06 118 TYR A CA 1
ATOM 877 C C . TYR A 1 118 ? -14.883 8.685 9.838 1.00 96.06 118 TYR A C 1
ATOM 879 O O . TYR A 1 118 ? -14.060 9.463 10.323 1.00 96.06 118 TYR A O 1
ATOM 887 N N . GLU A 1 119 ? -15.611 7.854 10.575 1.00 96.88 119 GLU A N 1
ATOM 888 C CA . GLU A 1 119 ? -15.449 7.662 12.013 1.00 96.88 119 GLU A CA 1
ATOM 889 C C . GLU A 1 119 ? -15.036 6.212 12.322 1.00 96.88 119 GLU A C 1
ATOM 891 O O . GLU A 1 119 ? -15.543 5.274 11.687 1.00 96.88 119 GLU A O 1
ATOM 896 N N . PRO A 1 120 ? -14.102 5.995 13.267 1.00 97.00 120 PRO A N 1
ATOM 897 C CA . PRO A 1 120 ? -13.764 4.658 13.730 1.00 97.00 120 PRO A CA 1
ATOM 898 C C . PRO A 1 120 ? -14.917 4.070 14.556 1.00 97.00 120 PRO A C 1
ATOM 900 O O . PRO A 1 120 ? -15.590 4.766 15.309 1.00 97.00 120 PRO A O 1
ATOM 903 N N . VAL A 1 121 ? -15.117 2.762 14.428 1.00 97.56 121 VAL A N 1
ATOM 904 C CA . VAL A 1 121 ? -16.152 1.978 15.118 1.00 97.56 121 VAL A CA 1
ATOM 905 C C . VAL A 1 121 ? -15.520 1.001 16.107 1.00 97.56 121 VAL A C 1
ATOM 907 O O . VAL A 1 121 ? -16.019 0.832 17.215 1.00 97.56 121 VAL A O 1
ATOM 910 N N . ALA A 1 122 ? -14.425 0.346 15.718 1.00 97.69 122 ALA A N 1
ATOM 911 C CA . ALA A 1 122 ? -13.700 -0.584 16.577 1.00 97.69 122 ALA A CA 1
ATOM 912 C C . ALA A 1 122 ? -12.231 -0.691 16.156 1.00 97.69 122 ALA A C 1
ATOM 914 O O . ALA A 1 122 ? -11.898 -0.483 14.989 1.00 97.69 122 ALA A O 1
ATOM 915 N N . MET A 1 123 ? -11.375 -1.072 17.103 1.00 97.19 123 MET A N 1
ATOM 916 C CA . MET A 1 123 ? -9.963 -1.365 16.874 1.00 97.19 123 MET A CA 1
ATOM 917 C C . MET A 1 123 ? -9.591 -2.660 17.590 1.00 97.19 123 MET A C 1
ATOM 919 O O . MET A 1 123 ? -9.916 -2.821 18.768 1.00 97.19 123 MET A O 1
ATOM 923 N N . ARG A 1 124 ? -8.925 -3.583 16.893 1.00 97.50 124 ARG A N 1
ATOM 924 C CA . ARG A 1 124 ? -8.444 -4.850 17.466 1.00 97.50 124 ARG A CA 1
ATOM 925 C C . ARG A 1 124 ? -7.061 -5.184 16.930 1.00 97.50 124 ARG A C 1
ATOM 927 O O . ARG A 1 124 ? -6.812 -5.017 15.740 1.00 97.50 124 ARG A O 1
ATOM 934 N N . TYR A 1 125 ? -6.194 -5.694 17.795 1.00 97.81 125 TYR A N 1
ATOM 935 C CA . TYR A 1 125 ? -4.914 -6.262 17.385 1.00 97.81 125 TYR A CA 1
ATOM 936 C C . TYR A 1 125 ? -5.081 -7.738 17.029 1.00 97.81 125 TYR A C 1
ATOM 938 O O . TYR A 1 125 ? -5.968 -8.419 17.555 1.00 97.81 125 TYR A O 1
ATOM 946 N N . PHE A 1 126 ? -4.267 -8.219 16.096 1.00 98.38 126 PHE A N 1
ATOM 947 C CA . PHE A 1 126 ? -4.344 -9.594 15.619 1.00 98.38 126 PHE A CA 1
ATOM 948 C C . PHE A 1 126 ? -2.979 -10.129 15.187 1.00 98.38 126 PHE A C 1
ATOM 950 O O . PHE A 1 126 ? -2.048 -9.378 14.889 1.00 98.38 126 PHE A O 1
ATOM 957 N N . THR A 1 127 ? -2.883 -11.446 15.096 1.00 97.75 127 THR A N 1
ATOM 958 C CA . THR A 1 127 ? -1.817 -12.148 14.383 1.00 97.75 127 THR A CA 1
ATOM 959 C C . THR A 1 127 ? -2.415 -12.988 13.258 1.00 97.75 127 THR A C 1
ATOM 961 O O . THR A 1 127 ? -3.632 -13.173 13.180 1.00 97.75 127 THR A O 1
ATOM 964 N N . LEU A 1 128 ? -1.561 -13.464 12.359 1.00 97.94 128 LEU A N 1
ATOM 965 C CA . LEU A 1 128 ? -1.934 -14.474 11.379 1.00 97.94 128 LEU A CA 1
ATOM 966 C C . LEU A 1 128 ? -1.520 -15.843 11.910 1.00 97.94 128 LEU A C 1
ATOM 968 O O . LEU A 1 128 ? -0.388 -16.004 12.372 1.00 97.94 128 LEU A O 1
ATOM 972 N N . ASP A 1 129 ? -2.432 -16.805 11.846 1.00 96.94 129 ASP A N 1
ATOM 973 C CA . ASP A 1 129 ? -2.127 -18.191 12.185 1.00 96.94 129 ASP A CA 1
ATOM 974 C C . ASP A 1 129 ? -1.367 -18.903 11.052 1.00 96.94 129 ASP A C 1
ATOM 976 O O . ASP A 1 129 ? -1.080 -18.339 9.987 1.00 96.94 129 ASP A O 1
ATOM 980 N N . ASP A 1 130 ? -1.051 -20.178 11.264 1.00 96.38 130 ASP A N 1
ATOM 981 C CA . ASP A 1 130 ? -0.301 -20.971 10.297 1.00 96.38 130 ASP A CA 1
ATOM 982 C C . ASP A 1 130 ? -1.038 -21.212 8.980 1.00 96.38 130 ASP A C 1
ATOM 984 O O . ASP A 1 130 ? -0.375 -21.534 8.001 1.00 96.38 130 ASP A O 1
ATOM 988 N N . VAL A 1 131 ? -2.348 -21.004 8.873 1.00 97.06 131 VAL A N 1
ATOM 989 C CA . VAL A 1 131 ? -3.066 -21.069 7.587 1.00 97.06 131 VAL A CA 1
ATOM 990 C C . VAL A 1 131 ? -3.328 -19.684 6.990 1.00 97.06 131 VAL A C 1
ATOM 992 O O . VAL A 1 131 ? -3.870 -19.590 5.894 1.00 97.06 131 VAL A O 1
ATOM 995 N N . GLY A 1 132 ? -2.874 -18.611 7.644 1.00 97.50 132 GLY A N 1
ATOM 996 C CA . GLY A 1 132 ? -3.086 -17.227 7.214 1.00 97.50 132 GLY A CA 1
ATOM 997 C C . GLY A 1 132 ? -4.448 -16.655 7.624 1.00 97.50 132 GLY A C 1
ATOM 998 O O . GLY A 1 132 ? -4.849 -15.597 7.127 1.00 97.50 132 GLY A O 1
ATOM 999 N N . ALA A 1 133 ? -5.179 -17.321 8.518 1.00 98.25 133 ALA A N 1
ATOM 1000 C CA . ALA A 1 133 ? -6.405 -16.782 9.086 1.00 98.25 133 ALA A CA 1
ATOM 1001 C C . ALA A 1 133 ? -6.093 -15.761 10.190 1.00 98.25 133 ALA A C 1
ATOM 1003 O O . ALA A 1 133 ? -5.020 -15.749 10.796 1.00 98.25 133 ALA A O 1
ATOM 1004 N N . ILE A 1 134 ? -7.045 -14.856 10.420 1.00 98.25 134 ILE A N 1
ATOM 1005 C CA . ILE A 1 134 ? -6.925 -13.818 11.444 1.00 98.25 134 ILE A CA 1
ATOM 1006 C C . ILE A 1 134 ? -7.215 -14.434 12.808 1.00 98.25 134 ILE A C 1
ATOM 1008 O O . ILE A 1 134 ? -8.327 -14.903 13.052 1.00 98.25 134 ILE A O 1
ATOM 1012 N N . HIS A 1 135 ? -6.247 -14.321 13.712 1.00 98.06 135 HIS A N 1
ATOM 1013 C CA . HIS A 1 135 ? -6.407 -14.613 15.130 1.00 98.06 135 HIS A CA 1
ATOM 1014 C C . HIS A 1 135 ? -6.353 -13.310 15.930 1.00 98.06 135 HIS A C 1
ATOM 1016 O O . HIS A 1 135 ? -5.307 -12.663 16.016 1.00 98.06 135 HIS A O 1
ATOM 1022 N N . TYR A 1 136 ? -7.495 -12.877 16.466 1.00 98.31 136 TYR A N 1
ATOM 1023 C CA . TYR A 1 136 ? -7.560 -11.659 17.274 1.00 98.31 136 TYR A CA 1
ATOM 1024 C C . TYR A 1 136 ? -7.020 -11.922 18.674 1.00 98.31 136 TYR A C 1
ATOM 1026 O O . TYR A 1 136 ? -7.493 -12.841 19.333 1.00 98.31 136 TYR A O 1
ATOM 1034 N N . LEU A 1 137 ? -6.115 -11.059 19.131 1.00 97.69 137 LEU A N 1
ATOM 1035 C CA . LEU A 1 137 ? -5.453 -11.229 20.420 1.00 97.69 137 LEU A CA 1
ATOM 1036 C C . LEU A 1 137 ? -6.377 -10.837 21.577 1.00 97.69 137 LEU A C 1
ATOM 1038 O O . LEU A 1 137 ? -7.008 -9.771 21.539 1.00 97.69 137 LEU A O 1
ATOM 1042 N N . ASP A 1 138 ? -6.423 -11.674 22.608 1.00 96.75 138 ASP A N 1
ATOM 1043 C CA . ASP A 1 138 ? -7.005 -11.330 23.904 1.00 96.75 138 ASP A CA 1
ATOM 1044 C C . ASP A 1 138 ? -5.963 -10.754 24.885 1.00 96.75 138 ASP A C 1
ATOM 1046 O O . ASP A 1 138 ? -4.781 -10.598 24.569 1.00 96.75 138 ASP A O 1
ATOM 1050 N N . GLN A 1 139 ? -6.410 -10.376 26.087 1.00 94.69 139 GLN A N 1
ATOM 1051 C CA . GLN A 1 139 ? -5.524 -9.773 27.085 1.00 94.69 139 GLN A CA 1
ATOM 1052 C C . GLN A 1 139 ? -4.444 -10.744 27.586 1.00 94.69 139 GLN A C 1
ATOM 1054 O O . GLN A 1 139 ? -3.310 -10.319 27.790 1.00 94.69 139 GLN A O 1
ATOM 1059 N N . ALA A 1 140 ? -4.770 -12.026 27.769 1.00 96.50 140 ALA A N 1
ATOM 1060 C CA . ALA A 1 140 ? -3.816 -13.014 28.263 1.00 96.50 140 ALA A CA 1
ATOM 1061 C C . ALA A 1 140 ? -2.706 -13.268 27.232 1.00 96.50 140 ALA A C 1
ATOM 1063 O O . ALA A 1 140 ? -1.535 -13.394 27.593 1.00 96.50 140 ALA A O 1
ATOM 1064 N N . GLU A 1 141 ? -3.058 -13.277 25.948 1.00 96.44 141 GLU A N 1
ATOM 1065 C CA . GLU A 1 141 ? -2.106 -13.403 24.845 1.00 96.44 141 GLU A CA 1
ATOM 1066 C C . GLU A 1 141 ? -1.207 -12.171 24.708 1.00 96.44 141 GLU A C 1
ATOM 1068 O O . GLU A 1 141 ? 0.001 -12.305 24.497 1.00 96.44 141 GLU A O 1
ATOM 1073 N N . ILE A 1 142 ? -1.768 -10.967 24.871 1.00 94.56 142 ILE A N 1
ATOM 1074 C CA . ILE A 1 142 ? -0.985 -9.722 24.907 1.00 94.56 142 ILE A CA 1
ATOM 1075 C C . ILE A 1 142 ? 0.021 -9.760 26.065 1.00 94.56 142 ILE A C 1
ATOM 1077 O O . ILE A 1 142 ? 1.201 -9.468 25.853 1.00 94.56 142 ILE A O 1
ATOM 1081 N N . ASP A 1 143 ? -0.420 -10.152 27.263 1.00 92.88 143 ASP A N 1
ATOM 1082 C CA . ASP A 1 143 ? 0.432 -10.222 28.455 1.00 92.88 143 ASP A CA 1
ATOM 1083 C C . ASP A 1 143 ? 1.571 -11.242 28.283 1.00 92.88 143 ASP A C 1
ATOM 1085 O O . ASP A 1 143 ? 2.696 -11.017 28.736 1.00 92.88 143 ASP A O 1
ATOM 1089 N N . GLU A 1 144 ? 1.308 -12.361 27.608 1.00 92.56 144 GLU A N 1
ATOM 1090 C CA . GLU A 1 144 ? 2.327 -13.363 27.299 1.00 92.56 144 GLU A CA 1
ATOM 1091 C C . GLU A 1 144 ? 3.353 -12.847 26.276 1.00 92.56 144 GLU A C 1
ATOM 1093 O O . GLU A 1 144 ? 4.563 -12.975 26.486 1.00 92.56 144 GLU A O 1
ATOM 1098 N N . LEU A 1 145 ? 2.904 -12.181 25.209 1.00 90.75 145 LEU A N 1
ATOM 1099 C CA . LEU A 1 145 ? 3.803 -11.558 24.231 1.00 90.75 145 LEU A CA 1
ATOM 1100 C C . LEU A 1 145 ? 4.662 -10.448 24.857 1.00 90.75 145 LEU A C 1
ATOM 1102 O O . LEU A 1 145 ? 5.841 -10.320 24.518 1.00 90.75 145 LEU A O 1
ATOM 1106 N N . ASP A 1 146 ? 4.116 -9.678 25.802 1.00 88.06 146 ASP A N 1
ATOM 1107 C CA . ASP A 1 146 ? 4.876 -8.687 26.573 1.00 88.06 146 ASP A CA 1
ATOM 1108 C C . ASP A 1 146 ? 5.999 -9.341 27.398 1.00 88.06 146 ASP A C 1
ATOM 1110 O O . ASP A 1 146 ? 7.143 -8.872 27.366 1.00 88.06 146 ASP A O 1
ATOM 1114 N N . LYS A 1 147 ? 5.722 -10.456 28.090 1.00 87.50 147 LYS A N 1
ATOM 1115 C CA . LYS A 1 147 ? 6.753 -11.208 28.834 1.00 87.50 147 LYS A CA 1
ATOM 1116 C C . LYS A 1 147 ? 7.862 -11.703 27.908 1.00 87.50 147 LYS A C 1
ATOM 1118 O O . LYS A 1 147 ? 9.045 -11.582 28.235 1.00 87.50 147 LYS A O 1
ATOM 1123 N N . GLN A 1 148 ? 7.499 -12.222 26.736 1.00 84.25 148 GLN A N 1
ATOM 1124 C CA . GLN A 1 148 ? 8.468 -12.693 25.744 1.00 84.25 148 GLN A CA 1
ATOM 1125 C C . GLN A 1 148 ? 9.333 -11.554 25.193 1.00 84.25 148 GLN A C 1
ATOM 1127 O O . GLN A 1 148 ? 10.544 -11.732 25.026 1.00 84.25 148 GLN A O 1
ATOM 1132 N N . ALA A 1 149 ? 8.737 -10.384 24.949 1.00 79.19 149 ALA A N 1
ATOM 1133 C CA . ALA A 1 149 ? 9.454 -9.190 24.514 1.00 79.19 149 ALA A CA 1
ATOM 1134 C C . ALA A 1 149 ? 10.436 -8.691 25.588 1.00 79.19 149 ALA A C 1
ATOM 1136 O O . ALA A 1 149 ? 11.570 -8.339 25.266 1.00 79.19 149 ALA A O 1
ATOM 1137 N N . ALA A 1 150 ? 10.054 -8.728 26.868 1.00 76.56 150 ALA A N 1
ATOM 1138 C CA . ALA A 1 150 ? 10.949 -8.380 27.973 1.00 76.56 150 ALA A CA 1
ATOM 1139 C C . ALA A 1 150 ? 12.136 -9.356 28.103 1.00 76.56 150 ALA A C 1
ATOM 1141 O O . ALA A 1 150 ? 13.244 -8.947 28.452 1.00 76.56 150 ALA A O 1
ATOM 1142 N N . ALA A 1 151 ? 11.926 -10.637 27.783 1.00 71.38 151 ALA A N 1
ATOM 1143 C CA . ALA A 1 151 ? 12.956 -11.671 27.855 1.00 71.38 151 ALA A CA 1
ATOM 1144 C C . ALA A 1 151 ? 13.966 -11.635 26.688 1.00 71.38 151 ALA A C 1
ATOM 1146 O O . ALA A 1 151 ? 15.077 -12.154 26.820 1.00 71.38 151 ALA A O 1
ATOM 1147 N N . LYS A 1 152 ? 13.613 -11.043 25.537 1.00 62.31 152 LYS A N 1
ATOM 1148 C CA . LYS A 1 152 ? 14.446 -11.029 24.322 1.00 62.31 152 LYS A CA 1
ATOM 1149 C C . LYS A 1 152 ? 14.689 -9.599 23.839 1.00 62.31 152 LYS A C 1
ATOM 1151 O O . LYS A 1 152 ? 13.791 -8.955 23.313 1.00 62.31 152 LYS A O 1
ATOM 1156 N N . ARG A 1 153 ? 15.938 -9.116 23.914 1.00 56.59 153 ARG A N 1
ATOM 1157 C CA . ARG A 1 153 ? 16.315 -7.844 23.266 1.00 56.59 153 ARG A CA 1
ATOM 1158 C C . ARG A 1 153 ? 16.052 -7.929 21.749 1.00 56.59 153 ARG A C 1
ATOM 1160 O O . ARG A 1 153 ? 16.558 -8.869 21.126 1.00 56.59 153 ARG A O 1
ATOM 1167 N N . PRO A 1 154 ? 15.326 -6.973 21.136 1.00 56.31 154 PRO A N 1
ATOM 1168 C CA . PRO A 1 154 ? 15.076 -6.992 19.698 1.00 56.31 154 PRO A CA 1
ATOM 1169 C C . PRO A 1 154 ? 16.393 -6.941 18.911 1.00 56.31 154 PRO A C 1
ATOM 1171 O O . PRO A 1 154 ? 17.222 -6.060 19.138 1.00 56.31 154 PRO A O 1
ATOM 1174 N N . LYS A 1 155 ? 16.591 -7.867 17.966 1.00 51.94 155 LYS A N 1
ATOM 1175 C CA . LYS A 1 155 ? 17.639 -7.740 16.940 1.00 51.94 155 LYS A CA 1
ATOM 1176 C C . LYS A 1 155 ? 17.093 -6.892 15.789 1.00 51.94 155 LYS A C 1
ATOM 1178 O O . LYS A 1 155 ? 15.954 -7.105 15.379 1.00 51.94 155 LYS A O 1
ATOM 1183 N N . SER A 1 156 ? 17.895 -5.948 15.291 1.00 50.38 156 SER A N 1
ATOM 1184 C CA . SER A 1 156 ? 17.589 -5.161 14.085 1.00 50.38 156 SER A CA 1
ATOM 1185 C C . SER A 1 156 ? 17.309 -6.087 12.893 1.00 50.38 156 SER A C 1
ATOM 1187 O O . SER A 1 156 ? 18.013 -7.082 12.708 1.00 50.38 156 SER A O 1
ATOM 1189 N N . LEU A 1 157 ? 16.286 -5.770 12.088 1.00 53.78 157 LEU A N 1
ATOM 1190 C CA . LEU A 1 157 ? 15.898 -6.580 10.926 1.00 53.78 157 LEU A CA 1
ATOM 1191 C C . LEU A 1 157 ? 16.820 -6.410 9.698 1.00 53.78 157 LEU A C 1
ATOM 1193 O O . LEU A 1 157 ? 16.740 -7.251 8.804 1.00 53.78 157 LEU A O 1
ATOM 1197 N N . LYS A 1 158 ? 17.705 -5.397 9.654 1.00 48.56 158 LYS A N 1
ATOM 1198 C CA . LYS A 1 158 ? 18.888 -5.234 8.765 1.00 48.56 158 LYS A CA 1
ATOM 1199 C C . LYS A 1 158 ? 19.339 -3.763 8.773 1.00 48.56 158 LYS A C 1
ATOM 1201 O O . LYS A 1 158 ? 18.493 -2.877 8.718 1.00 48.56 158 LYS A O 1
ATOM 1206 N N . GLY A 1 159 ? 20.650 -3.510 8.695 1.00 57.69 159 GLY A N 1
ATOM 1207 C CA . GLY A 1 159 ? 21.208 -2.154 8.543 1.00 57.69 159 GLY A CA 1
ATOM 1208 C C . GLY A 1 159 ? 20.830 -1.216 9.698 1.00 57.69 159 GLY A C 1
ATOM 1209 O O . GLY A 1 159 ? 20.755 -1.658 10.842 1.00 57.69 159 GLY A O 1
ATOM 1210 N N . ASP A 1 160 ? 20.542 0.051 9.391 1.00 47.50 160 ASP A N 1
ATOM 1211 C CA . ASP A 1 160 ? 20.133 1.065 10.378 1.00 47.50 160 ASP A CA 1
ATOM 1212 C C . ASP A 1 160 ? 18.671 0.923 10.848 1.00 47.50 160 ASP A C 1
ATOM 1214 O O . ASP A 1 160 ? 18.208 1.711 11.674 1.00 47.50 160 ASP A O 1
ATOM 1218 N N . TRP A 1 161 ? 17.921 -0.076 10.355 1.00 49.28 161 TRP A N 1
ATOM 1219 C CA . TRP A 1 161 ? 16.525 -0.274 10.748 1.00 49.28 161 TRP A CA 1
ATOM 1220 C C . TRP A 1 161 ? 16.441 -0.704 12.214 1.00 49.28 161 TRP A C 1
ATOM 1222 O O . TRP A 1 161 ? 16.963 -1.748 12.615 1.00 49.28 161 TRP A O 1
ATOM 1232 N N . GLN A 1 162 ? 15.778 0.100 13.035 1.00 56.38 162 GLN A N 1
ATOM 1233 C CA . GLN A 1 162 ? 15.675 -0.131 14.470 1.00 56.38 162 GLN A CA 1
ATOM 1234 C C . GLN A 1 162 ? 14.343 -0.798 14.789 1.00 56.38 162 GLN A C 1
ATOM 1236 O O . GLN A 1 162 ? 13.289 -0.220 14.546 1.00 56.38 162 GLN A O 1
ATOM 1241 N N . SER A 1 163 ? 14.401 -2.002 15.360 1.00 57.59 163 SER A N 1
ATOM 1242 C CA . SER A 1 163 ? 13.203 -2.739 15.755 1.00 57.59 163 SER A CA 1
ATOM 1243 C C . SER A 1 163 ? 12.346 -1.936 16.732 1.00 57.59 163 SER A C 1
ATOM 1245 O O . SER A 1 163 ? 12.910 -1.237 17.588 1.00 57.59 163 SER A O 1
ATOM 1247 N N . PRO A 1 164 ? 11.009 -2.040 16.633 1.00 61.56 164 PRO A N 1
ATOM 1248 C CA . PRO A 1 164 ? 10.125 -1.365 17.564 1.00 61.56 164 PRO A CA 1
ATOM 1249 C C . PRO A 1 164 ? 10.450 -1.768 19.004 1.00 61.56 164 PRO A C 1
ATOM 1251 O O . PRO A 1 164 ? 10.853 -2.896 19.294 1.00 61.56 164 PRO A O 1
ATOM 1254 N N . ASN A 1 165 ? 10.305 -0.806 19.913 1.00 65.88 165 ASN A N 1
ATOM 1255 C CA . ASN A 1 165 ? 10.551 -0.971 21.346 1.00 65.88 165 ASN A CA 1
ATOM 1256 C C . ASN A 1 165 ? 9.291 -1.416 22.110 1.00 65.88 165 ASN A C 1
ATOM 1258 O O . ASN A 1 165 ? 9.219 -1.249 23.326 1.00 65.88 165 ASN A O 1
ATOM 1262 N N . PHE A 1 166 ? 8.302 -1.950 21.395 1.00 72.19 166 PHE A N 1
ATOM 1263 C CA . PHE A 1 166 ? 7.040 -2.444 21.928 1.00 72.19 166 PHE A CA 1
ATOM 1264 C C . PHE A 1 166 ? 6.798 -3.891 21.483 1.00 72.19 166 PHE A C 1
ATOM 1266 O O . PHE A 1 166 ? 7.441 -4.391 20.559 1.00 72.19 166 PHE A O 1
ATOM 1273 N N . SER A 1 167 ? 5.893 -4.575 22.183 1.00 84.31 167 SER A N 1
ATOM 1274 C CA . SER A 1 167 ? 5.590 -5.990 21.960 1.00 84.31 167 SER A CA 1
ATOM 1275 C C . SER A 1 167 ? 5.044 -6.265 20.560 1.00 84.31 167 SER A C 1
ATOM 1277 O O . SER A 1 167 ? 4.279 -5.475 20.004 1.00 84.31 167 SER A O 1
ATOM 1279 N N . ALA A 1 168 ? 5.377 -7.443 20.021 1.00 86.50 168 ALA A N 1
ATOM 1280 C CA . ALA A 1 168 ? 4.854 -7.932 18.745 1.00 86.50 168 ALA A CA 1
ATOM 1281 C C . ALA A 1 168 ? 3.318 -8.065 18.736 1.00 86.50 168 ALA A C 1
ATOM 1283 O O . ALA A 1 168 ? 2.720 -8.096 17.662 1.00 86.50 168 ALA A O 1
ATOM 1284 N N . ALA A 1 169 ? 2.675 -8.063 19.912 1.00 92.00 169 ALA A N 1
ATOM 1285 C CA . ALA A 1 169 ? 1.223 -7.961 20.045 1.00 92.00 169 ALA A CA 1
ATOM 1286 C C . ALA A 1 169 ? 0.639 -6.743 19.306 1.00 92.00 169 ALA A C 1
ATOM 1288 O O . ALA A 1 169 ? -0.497 -6.783 18.841 1.00 92.00 169 ALA A O 1
ATOM 1289 N N . PHE A 1 170 ? 1.426 -5.674 19.152 1.00 93.69 170 PHE A N 1
ATOM 1290 C CA . PHE A 1 170 ? 1.007 -4.427 18.512 1.00 93.69 170 PHE A CA 1
ATOM 1291 C C . PHE A 1 170 ? 1.547 -4.267 17.086 1.00 93.69 170 PHE A C 1
ATOM 1293 O O . PHE A 1 170 ? 1.652 -3.146 16.580 1.00 93.69 170 PHE A O 1
ATOM 1300 N N . ALA A 1 171 ? 1.896 -5.380 16.431 1.00 92.62 171 ALA A N 1
ATOM 1301 C CA . ALA A 1 171 ? 2.380 -5.379 15.055 1.00 92.62 171 ALA A CA 1
ATOM 1302 C C . ALA A 1 171 ? 1.259 -5.117 14.038 1.00 92.62 171 ALA A C 1
ATOM 1304 O O . ALA A 1 171 ? 1.429 -4.271 13.159 1.00 92.62 171 ALA A O 1
ATOM 1305 N N . ASN A 1 172 ? 0.111 -5.795 14.180 1.00 97.12 172 ASN A N 1
ATOM 1306 C CA . ASN A 1 172 ? -0.996 -5.732 13.219 1.00 97.12 172 ASN A CA 1
ATOM 1307 C C . ASN A 1 172 ? -2.279 -5.230 13.875 1.00 97.12 172 ASN A C 1
ATOM 1309 O O . ASN A 1 172 ? -2.611 -5.629 14.991 1.00 97.12 172 ASN A O 1
ATOM 1313 N N . VAL A 1 173 ? -3.033 -4.402 13.156 1.00 98.00 173 VAL A N 1
ATOM 1314 C CA . VAL A 1 173 ? -4.272 -3.799 13.658 1.00 98.00 173 VAL A CA 1
ATOM 1315 C C . VAL A 1 173 ? -5.379 -3.863 12.616 1.00 98.00 173 VAL A C 1
ATOM 1317 O O . VAL A 1 173 ? -5.160 -3.597 11.434 1.00 98.00 173 VAL A O 1
ATOM 1320 N N . GLU A 1 174 ? -6.581 -4.213 13.059 1.00 98.56 174 GLU A N 1
ATOM 1321 C CA . GLU A 1 174 ? -7.822 -4.038 12.316 1.00 98.56 174 GLU A CA 1
ATOM 1322 C C . GLU A 1 174 ? -8.560 -2.820 12.873 1.00 98.56 174 GLU A C 1
ATOM 1324 O O . GLU A 1 174 ? -8.882 -2.764 14.063 1.00 98.56 174 GLU A O 1
ATOM 1329 N N . LEU A 1 175 ? -8.864 -1.871 11.995 1.00 98.44 175 LEU A N 1
ATOM 1330 C CA . LEU A 1 175 ? -9.786 -0.774 12.230 1.00 98.44 175 LEU A CA 1
ATOM 1331 C C . LEU A 1 175 ? -11.082 -1.044 11.473 1.00 98.44 175 LEU A C 1
ATOM 1333 O O . LEU A 1 175 ? -11.097 -1.207 10.252 1.00 98.44 175 LEU A O 1
ATOM 1337 N N . ARG A 1 176 ? -12.195 -1.034 12.199 1.00 98.56 176 ARG A N 1
ATOM 1338 C CA . ARG A 1 176 ? -13.528 -0.939 11.604 1.00 98.56 176 ARG A CA 1
ATOM 1339 C C . ARG A 1 176 ? -13.942 0.513 11.613 1.00 98.56 176 ARG A C 1
ATOM 1341 O O . ARG A 1 176 ? -13.780 1.184 12.629 1.00 98.56 176 ARG A O 1
ATOM 1348 N N . TYR A 1 177 ? -14.474 0.992 10.505 1.00 98.50 177 TYR A N 1
ATOM 1349 C CA . TYR A 1 177 ? -14.856 2.389 10.342 1.00 98.50 177 TYR A CA 1
ATOM 1350 C C . TYR A 1 177 ? -16.074 2.498 9.435 1.00 98.50 177 TYR A C 1
ATOM 1352 O O . TYR A 1 177 ? -16.420 1.562 8.716 1.00 98.50 177 TYR A O 1
ATOM 1360 N N . ARG A 1 178 ? -16.739 3.644 9.458 1.00 97.75 178 ARG A N 1
ATOM 1361 C CA . ARG A 1 178 ? -17.851 3.943 8.550 1.00 97.75 178 ARG A CA 1
ATOM 1362 C C . ARG A 1 178 ? -17.820 5.407 8.172 1.00 97.75 178 ARG A C 1
ATOM 1364 O O . ARG A 1 178 ? -17.199 6.214 8.861 1.00 97.75 178 ARG A O 1
ATOM 1371 N N . LYS A 1 179 ? -18.454 5.754 7.058 1.00 96.44 179 LYS A N 1
ATOM 1372 C CA . LYS A 1 179 ? -18.617 7.162 6.705 1.00 96.44 179 LYS A CA 1
ATOM 1373 C C . LYS A 1 179 ? -19.625 7.773 7.670 1.00 96.44 179 LYS A C 1
ATOM 1375 O O . LYS A 1 179 ? -20.596 7.110 8.033 1.00 96.44 179 LYS A O 1
ATOM 1380 N N . ILE A 1 180 ? -19.404 9.013 8.088 1.00 96.12 180 ILE A N 1
ATOM 1381 C CA . ILE A 1 180 ? -20.327 9.695 9.001 1.00 96.12 180 ILE A CA 1
ATOM 1382 C C . ILE A 1 180 ? -21.718 9.749 8.352 1.00 96.12 180 ILE A C 1
ATOM 1384 O O . ILE A 1 180 ? -21.862 10.209 7.220 1.00 96.12 180 ILE A O 1
ATOM 1388 N N . GLY A 1 181 ? -22.728 9.245 9.065 1.00 95.75 181 GLY A N 1
ATOM 1389 C CA . GLY A 1 181 ? -24.110 9.147 8.581 1.00 95.75 181 GLY A CA 1
ATOM 1390 C C . GLY A 1 181 ? -24.447 7.881 7.779 1.00 95.75 181 GLY A C 1
ATOM 1391 O O . GLY A 1 181 ? -25.613 7.678 7.456 1.00 95.75 181 GLY A O 1
ATOM 1392 N N . GLU A 1 182 ? -23.481 7.004 7.482 1.00 95.81 182 GLU A N 1
ATOM 1393 C CA . GLU A 1 182 ? -23.731 5.708 6.835 1.00 95.81 182 GLU A CA 1
ATOM 1394 C C . GLU A 1 182 ? -23.771 4.563 7.858 1.00 95.81 182 GLU A C 1
ATOM 1396 O O . GLU A 1 182 ? -23.017 4.549 8.828 1.00 95.81 182 GLU A O 1
ATOM 1401 N N . ALA A 1 183 ? -24.602 3.544 7.608 1.00 95.94 183 ALA A N 1
ATOM 1402 C CA . ALA A 1 183 ? -24.624 2.322 8.419 1.00 95.94 183 ALA A CA 1
ATOM 1403 C C . ALA A 1 183 ? -23.527 1.313 8.024 1.00 95.94 183 ALA A C 1
ATOM 1405 O O . ALA A 1 183 ? -23.155 0.455 8.826 1.00 95.94 183 ALA A O 1
ATOM 1406 N N . GLN A 1 184 ? -23.013 1.396 6.792 1.00 97.12 184 GLN A N 1
ATOM 1407 C CA . GLN A 1 184 ? -22.061 0.425 6.258 1.00 97.12 184 GLN A CA 1
ATOM 1408 C C . GLN A 1 184 ? -20.710 0.517 6.974 1.00 97.12 184 GLN A C 1
ATOM 1410 O O . GLN A 1 184 ? -19.976 1.500 6.840 1.00 97.12 184 GLN A O 1
ATOM 1415 N N . VAL A 1 185 ? -20.359 -0.558 7.679 1.00 98.12 185 VAL A N 1
ATOM 1416 C CA . VAL A 1 185 ? -19.031 -0.738 8.267 1.00 98.12 185 VAL A CA 1
ATOM 1417 C C . VAL A 1 185 ? -18.072 -1.285 7.211 1.00 98.12 185 VAL A C 1
ATOM 1419 O O . VAL A 1 185 ? -18.381 -2.242 6.504 1.00 98.12 185 VAL A O 1
ATOM 1422 N N . ARG A 1 186 ? -16.898 -0.666 7.133 1.00 98.44 186 ARG A N 1
ATOM 1423 C CA . ARG A 1 186 ? -15.757 -1.024 6.290 1.00 98.44 186 ARG A CA 1
ATOM 1424 C C . ARG A 1 186 ? -14.593 -1.458 7.175 1.00 98.44 186 ARG A C 1
ATOM 1426 O O . ARG A 1 186 ? -14.548 -1.133 8.367 1.00 98.44 186 ARG A O 1
ATOM 1433 N N . ILE A 1 187 ? -13.653 -2.188 6.587 1.00 98.69 187 ILE A N 1
ATOM 1434 C CA . ILE A 1 187 ? -12.504 -2.754 7.292 1.00 98.69 187 ILE A CA 1
ATOM 1435 C C . ILE A 1 187 ? -11.211 -2.184 6.712 1.00 98.69 187 ILE A C 1
ATOM 1437 O O . ILE A 1 187 ? -11.003 -2.164 5.501 1.00 98.69 187 ILE A O 1
ATOM 1441 N N . HIS A 1 188 ? -10.319 -1.736 7.587 1.00 98.75 188 HIS A N 1
ATOM 1442 C CA . HIS A 1 188 ? -8.917 -1.497 7.272 1.00 98.75 188 HIS A CA 1
ATOM 1443 C C . HIS A 1 188 ? -8.073 -2.418 8.144 1.00 98.75 188 HIS A C 1
ATOM 1445 O O . HIS A 1 188 ? -8.262 -2.479 9.355 1.00 98.75 188 HIS A O 1
ATOM 1451 N N . ARG A 1 189 ? -7.152 -3.148 7.526 1.00 98.50 189 ARG A N 1
ATOM 1452 C CA . ARG A 1 189 ? -6.145 -3.951 8.212 1.00 98.50 189 ARG A CA 1
ATOM 1453 C C . ARG A 1 189 ? -4.781 -3.420 7.846 1.00 98.50 189 ARG A C 1
ATOM 1455 O O . ARG A 1 189 ? -4.470 -3.263 6.669 1.00 98.50 189 ARG A O 1
ATOM 1462 N N . HIS A 1 190 ? -3.965 -3.182 8.853 1.00 98.38 190 HIS A N 1
ATOM 1463 C CA . HIS A 1 190 ? -2.552 -2.948 8.661 1.00 98.38 190 HIS A CA 1
ATOM 1464 C C . HIS A 1 190 ? -1.770 -4.133 9.207 1.00 98.38 190 HIS A C 1
ATOM 1466 O O . HIS A 1 190 ? -1.976 -4.530 10.357 1.00 98.38 190 HIS A O 1
ATOM 1472 N N . ILE A 1 191 ? -0.900 -4.696 8.372 1.00 97.81 191 ILE A N 1
ATOM 1473 C CA . ILE A 1 191 ? -0.056 -5.837 8.715 1.00 97.81 191 ILE A CA 1
ATOM 1474 C C . ILE A 1 191 ? 1.405 -5.389 8.649 1.00 97.81 191 ILE A C 1
ATOM 1476 O O . ILE A 1 191 ? 1.921 -5.089 7.569 1.00 97.81 191 ILE A O 1
ATOM 1480 N N . GLY A 1 192 ? 2.067 -5.363 9.805 1.00 94.50 192 GLY A N 1
ATOM 1481 C CA . GLY A 1 192 ? 3.499 -5.110 9.904 1.00 94.50 192 GLY A CA 1
ATOM 1482 C C . GLY A 1 192 ? 4.270 -6.369 9.512 1.00 94.50 192 GLY A C 1
ATOM 1483 O O . GLY A 1 192 ? 4.450 -7.266 10.334 1.00 94.50 192 GLY A O 1
ATOM 1484 N N . TRP A 1 193 ? 4.710 -6.461 8.257 1.00 94.44 193 TRP A N 1
ATOM 1485 C CA . TRP A 1 193 ? 5.353 -7.650 7.696 1.00 94.44 193 TRP A CA 1
ATOM 1486 C C . TRP A 1 193 ? 6.523 -7.294 6.780 1.00 94.44 193 TRP A C 1
ATOM 1488 O O . TRP A 1 193 ? 6.439 -6.406 5.929 1.00 94.44 193 TRP A O 1
ATOM 1498 N N . ASN A 1 194 ? 7.612 -8.053 6.887 1.00 94.19 194 ASN A N 1
ATOM 1499 C CA . ASN A 1 194 ? 8.716 -7.948 5.943 1.00 94.19 194 ASN A CA 1
ATOM 1500 C C . ASN A 1 194 ? 8.368 -8.694 4.646 1.00 94.19 194 ASN A C 1
ATOM 1502 O O . ASN A 1 194 ? 8.209 -9.912 4.638 1.00 94.19 194 ASN A O 1
ATOM 1506 N N . LEU A 1 195 ? 8.259 -7.943 3.549 1.00 96.75 195 LEU A N 1
ATOM 1507 C CA . LEU A 1 195 ? 7.891 -8.452 2.224 1.00 96.75 195 LEU A CA 1
ATOM 1508 C C . LEU A 1 195 ? 9.071 -9.024 1.418 1.00 96.75 195 LEU A C 1
ATOM 1510 O O . LEU A 1 195 ? 8.870 -9.466 0.289 1.00 96.75 195 LEU A O 1
ATOM 1514 N N . GLY A 1 196 ? 10.290 -9.004 1.964 1.00 97.06 196 GLY A N 1
ATOM 1515 C CA . GLY A 1 196 ? 11.458 -9.599 1.323 1.00 97.06 196 GLY A CA 1
ATOM 1516 C C . GLY A 1 196 ? 11.371 -11.125 1.287 1.00 97.06 196 GLY A C 1
ATOM 1517 O O . GLY A 1 196 ? 10.999 -11.761 2.275 1.00 97.06 196 GLY A O 1
ATOM 1518 N N . ASP A 1 197 ? 11.764 -11.717 0.163 1.00 98.00 197 ASP A N 1
ATOM 1519 C CA . ASP A 1 197 ? 11.557 -13.133 -0.145 1.00 98.00 197 ASP A CA 1
ATOM 1520 C C . ASP A 1 197 ? 12.114 -14.074 0.933 1.00 98.00 197 ASP A C 1
ATOM 1522 O O . ASP A 1 197 ? 11.456 -15.044 1.300 1.00 98.00 197 ASP A O 1
ATOM 1526 N N . ASP A 1 198 ? 13.295 -13.786 1.488 1.00 96.31 198 ASP A N 1
ATOM 1527 C CA . ASP A 1 198 ? 13.908 -14.612 2.542 1.00 96.31 198 ASP A CA 1
ATOM 1528 C C . ASP A 1 198 ? 13.061 -14.683 3.817 1.00 96.31 198 ASP A C 1
ATOM 1530 O O . ASP A 1 198 ? 13.039 -15.716 4.492 1.00 96.31 198 ASP A O 1
ATOM 1534 N N . TYR A 1 199 ? 12.381 -13.585 4.158 1.00 94.94 199 TYR A N 1
ATOM 1535 C CA . TYR A 1 199 ? 11.479 -13.539 5.302 1.00 94.94 199 TYR A CA 1
ATOM 1536 C C . TYR A 1 199 ? 10.165 -14.232 4.960 1.00 94.94 199 TYR A C 1
ATOM 1538 O O . TYR A 1 199 ? 9.741 -15.124 5.688 1.00 94.94 199 TYR A O 1
ATOM 1546 N N . VAL A 1 200 ? 9.561 -13.894 3.819 1.00 96.44 200 VAL A N 1
ATOM 1547 C CA . VAL A 1 200 ? 8.273 -14.454 3.384 1.00 96.44 200 VAL A CA 1
ATOM 1548 C C . VAL A 1 200 ? 8.327 -15.980 3.237 1.00 96.44 200 VAL A C 1
ATOM 1550 O O . VAL A 1 200 ? 7.388 -16.657 3.642 1.00 96.44 200 VAL A O 1
ATOM 1553 N N . LYS A 1 201 ? 9.442 -16.557 2.765 1.00 97.00 201 LYS A N 1
ATOM 1554 C CA . LYS A 1 201 ? 9.629 -18.023 2.708 1.00 97.00 201 LYS A CA 1
ATOM 1555 C C . LYS A 1 201 ? 9.551 -18.694 4.080 1.00 97.00 201 LYS A C 1
ATOM 1557 O O . LYS A 1 201 ? 9.064 -19.814 4.185 1.00 97.00 201 LYS A O 1
ATOM 1562 N N . LYS A 1 202 ? 10.059 -18.030 5.121 1.00 96.94 202 LYS A N 1
ATOM 1563 C CA . LYS A 1 202 ? 10.058 -18.530 6.508 1.00 96.94 202 LYS A CA 1
ATOM 1564 C C . LYS A 1 202 ? 8.768 -18.182 7.248 1.00 96.94 202 LYS A C 1
ATOM 1566 O O . LYS A 1 202 ? 8.404 -18.876 8.190 1.00 96.94 202 LYS A O 1
ATOM 1571 N N . HIS A 1 203 ? 8.088 -17.130 6.801 1.00 96.12 203 HIS A N 1
ATOM 1572 C CA . HIS A 1 203 ? 6.861 -16.596 7.380 1.00 96.12 203 HIS A CA 1
ATOM 1573 C C . HIS A 1 203 ? 5.759 -16.459 6.307 1.00 96.12 203 HIS A C 1
ATOM 1575 O O . HIS A 1 203 ? 5.362 -15.340 5.956 1.00 96.12 203 HIS A O 1
ATOM 1581 N N . PRO A 1 204 ? 5.274 -17.589 5.748 1.00 97.69 204 PRO A N 1
ATOM 1582 C CA . PRO A 1 204 ? 4.331 -17.596 4.627 1.00 97.69 204 PRO A CA 1
ATOM 1583 C C . PRO A 1 204 ? 2.883 -17.241 5.003 1.00 97.69 204 PRO A C 1
ATOM 1585 O O . PRO A 1 204 ? 2.030 -17.178 4.118 1.00 97.69 204 PRO A O 1
ATOM 1588 N N . GLN A 1 205 ? 2.587 -16.993 6.285 1.00 98.38 205 GLN A N 1
ATOM 1589 C CA . GLN A 1 205 ? 1.237 -16.691 6.779 1.00 98.38 205 GLN A CA 1
ATOM 1590 C C . GLN A 1 205 ? 0.603 -15.505 6.041 1.00 98.38 205 GLN A C 1
ATOM 1592 O O . GLN A 1 205 ? -0.574 -15.556 5.692 1.00 98.38 205 GLN A O 1
ATOM 1597 N N . LEU A 1 206 ? 1.391 -14.463 5.742 1.00 98.44 206 LEU A N 1
ATOM 1598 C CA . LEU A 1 206 ? 0.906 -13.313 4.981 1.00 98.44 206 LEU A CA 1
ATOM 1599 C C . LEU A 1 206 ? 0.454 -13.702 3.571 1.00 98.44 206 LEU A C 1
ATOM 1601 O O . LEU A 1 206 ? -0.616 -13.273 3.156 1.00 98.44 206 LEU A O 1
ATOM 1605 N N . LEU A 1 207 ? 1.240 -14.484 2.824 1.00 98.50 207 LEU A N 1
ATOM 1606 C CA . LEU A 1 207 ? 0.849 -14.849 1.458 1.00 98.50 207 LEU A CA 1
ATOM 1607 C C . LEU A 1 207 ? -0.432 -15.679 1.460 1.00 98.50 207 LEU A C 1
ATOM 1609 O O . LEU A 1 207 ? -1.345 -15.344 0.718 1.00 98.50 207 LEU A O 1
ATOM 1613 N N . ARG A 1 208 ? -0.559 -16.647 2.375 1.00 98.56 208 ARG A N 1
ATOM 1614 C CA . ARG A 1 208 ? -1.802 -17.421 2.531 1.00 98.56 208 ARG A CA 1
ATOM 1615 C C . ARG A 1 208 ? -3.007 -16.533 2.848 1.00 98.56 208 ARG A C 1
ATOM 1617 O O . ARG A 1 208 ? -4.075 -16.701 2.265 1.00 98.56 208 ARG A O 1
ATOM 1624 N N . HIS A 1 209 ? -2.824 -15.546 3.729 1.00 98.69 209 HIS A N 1
ATOM 1625 C CA . HIS A 1 209 ? -3.862 -14.564 4.043 1.00 98.69 209 HIS A CA 1
ATOM 1626 C C . HIS A 1 209 ? -4.303 -13.763 2.811 1.00 98.69 209 HIS A C 1
ATOM 1628 O O . HIS A 1 209 ? -5.486 -13.468 2.641 1.00 98.69 209 HIS A O 1
ATOM 1634 N N . LEU A 1 210 ? -3.342 -13.367 1.974 1.00 98.62 210 LEU A N 1
ATOM 1635 C CA . LEU A 1 210 ? -3.594 -12.589 0.770 1.00 98.62 210 LEU A CA 1
ATOM 1636 C C . LEU A 1 210 ? -4.244 -13.439 -0.334 1.00 98.62 210 LEU A C 1
ATOM 1638 O O . LEU A 1 210 ? -5.227 -13.001 -0.921 1.00 98.62 210 LEU A O 1
ATOM 1642 N N . GLU A 1 211 ? -3.775 -14.666 -0.554 1.00 98.25 211 GLU A N 1
ATOM 1643 C CA . GLU A 1 211 ? -4.346 -15.630 -1.510 1.00 98.25 211 GLU A CA 1
ATOM 1644 C C . GLU A 1 211 ? -5.825 -15.920 -1.217 1.00 98.25 211 GLU A C 1
ATOM 1646 O O . GLU A 1 211 ? -6.653 -15.946 -2.130 1.00 98.25 211 GLU A O 1
ATOM 1651 N N . ALA A 1 212 ? -6.198 -16.032 0.063 1.00 97.94 212 ALA A N 1
ATOM 1652 C CA . ALA A 1 212 ? -7.586 -16.238 0.480 1.00 97.94 212 ALA A CA 1
ATOM 1653 C C . ALA A 1 212 ? -8.540 -15.084 0.095 1.00 97.94 212 ALA A C 1
ATOM 1655 O O . ALA A 1 212 ? -9.758 -15.261 0.137 1.00 97.94 212 ALA A O 1
ATOM 1656 N N . LYS A 1 213 ? -8.020 -13.909 -0.295 1.00 97.31 213 LYS A N 1
ATOM 1657 C CA . LYS A 1 213 ? -8.831 -12.769 -0.762 1.00 97.31 213 LYS A CA 1
ATOM 1658 C C . LYS A 1 213 ? -9.315 -12.925 -2.205 1.00 97.31 213 LYS A C 1
ATOM 1660 O O . LYS A 1 213 ? -10.228 -12.204 -2.605 1.00 97.31 213 LYS A O 1
ATOM 1665 N N . GLY A 1 214 ? -8.730 -13.840 -2.982 1.00 97.25 214 GLY A N 1
ATOM 1666 C CA . GLY A 1 214 ? -9.018 -13.989 -4.407 1.00 97.25 214 GLY A CA 1
ATOM 1667 C C . GLY A 1 214 ? -8.488 -12.812 -5.233 1.00 97.25 214 GLY A C 1
ATOM 1668 O O . GLY A 1 214 ? -7.394 -12.313 -4.988 1.00 97.25 214 GLY A O 1
ATOM 1669 N N . GLN A 1 215 ? -9.250 -12.378 -6.239 1.00 97.88 215 GLN A N 1
ATOM 1670 C CA . GLN A 1 215 ? -8.866 -11.234 -7.072 1.00 97.88 215 GLN A CA 1
ATOM 1671 C C . GLN A 1 215 ? -9.000 -9.919 -6.296 1.00 97.88 215 GLN A C 1
ATOM 1673 O O . GLN A 1 215 ? -10.022 -9.665 -5.657 1.00 97.88 215 GLN A O 1
ATOM 1678 N N . VAL A 1 216 ? -7.987 -9.058 -6.388 1.00 98.69 216 VAL A N 1
ATOM 1679 C CA . VAL A 1 216 ? -7.897 -7.816 -5.608 1.00 98.69 216 VAL A CA 1
ATOM 1680 C C . VAL A 1 216 ? -7.631 -6.597 -6.481 1.00 98.69 216 VAL A C 1
ATOM 1682 O O . VAL A 1 216 ? -7.054 -6.677 -7.570 1.00 98.69 216 VAL A O 1
ATOM 1685 N N . THR A 1 217 ? -8.013 -5.438 -5.956 1.00 98.81 217 THR A N 1
ATOM 1686 C CA . THR A 1 217 ? -7.526 -4.147 -6.438 1.00 98.81 217 THR A CA 1
ATOM 1687 C C . THR A 1 217 ? -6.236 -3.799 -5.698 1.00 98.81 217 THR A C 1
ATOM 1689 O O . THR A 1 217 ? -6.123 -4.022 -4.495 1.00 98.81 217 THR A O 1
ATOM 1692 N N . VAL A 1 218 ? -5.240 -3.255 -6.392 1.00 98.81 218 VAL A N 1
ATOM 1693 C CA . VAL A 1 218 ? -3.916 -2.977 -5.827 1.00 98.81 218 VAL A CA 1
ATOM 1694 C C . VAL A 1 218 ? -3.610 -1.484 -5.853 1.00 98.81 218 VAL A C 1
ATOM 1696 O O . VAL A 1 218 ? -3.857 -0.787 -6.839 1.00 98.81 218 VAL A O 1
ATOM 1699 N N . LEU A 1 219 ? -3.012 -1.001 -4.769 1.00 98.50 219 LEU A N 1
ATOM 1700 C CA . LEU A 1 219 ? -2.374 0.310 -4.705 1.00 98.50 219 LEU A CA 1
ATOM 1701 C C . LEU A 1 219 ? -0.892 0.121 -4.403 1.00 98.50 219 LEU A C 1
ATOM 1703 O O . LEU A 1 219 ? -0.536 -0.684 -3.552 1.00 98.50 219 LEU A O 1
ATOM 1707 N N . THR A 1 220 ? 0.004 0.841 -5.067 1.00 96.75 220 THR A N 1
ATOM 1708 C CA . THR A 1 220 ? 1.418 0.897 -4.659 1.00 96.75 220 THR A CA 1
ATOM 1709 C C . THR A 1 220 ? 1.986 2.264 -4.993 1.00 96.75 220 THR A C 1
ATOM 1711 O O . THR A 1 220 ? 1.920 2.690 -6.137 1.00 96.75 220 THR A O 1
ATOM 1714 N N . LYS A 1 221 ? 2.559 2.970 -4.020 1.00 90.69 221 LYS A N 1
ATOM 1715 C CA . LYS A 1 221 ? 3.200 4.267 -4.268 1.00 90.69 221 LYS A CA 1
ATOM 1716 C C . LYS A 1 221 ? 4.418 4.417 -3.374 1.00 90.69 221 LYS A C 1
ATOM 1718 O O . LYS A 1 221 ? 4.379 3.960 -2.232 1.00 90.69 221 LYS A O 1
ATOM 1723 N N . GLY A 1 222 ? 5.453 5.090 -3.864 1.00 87.50 222 GLY A N 1
ATOM 1724 C CA . GLY A 1 222 ? 6.657 5.400 -3.097 1.00 87.50 222 GLY A CA 1
ATOM 1725 C C . GLY A 1 222 ? 7.336 4.167 -2.500 1.00 87.50 222 GLY A C 1
ATOM 1726 O O . GLY A 1 222 ? 7.977 4.269 -1.463 1.00 87.50 222 GLY A O 1
ATOM 1727 N N . ALA A 1 223 ? 7.200 2.998 -3.124 1.00 89.62 223 ALA A N 1
ATOM 1728 C CA . ALA A 1 223 ? 7.645 1.714 -2.590 1.00 89.62 223 ALA A CA 1
ATOM 1729 C C . ALA A 1 223 ? 9.148 1.463 -2.796 1.00 89.62 223 ALA A C 1
ATOM 1731 O O . ALA A 1 223 ? 9.552 0.321 -2.995 1.00 89.62 223 ALA A O 1
ATOM 1732 N N . SER A 1 224 ? 9.972 2.519 -2.826 1.00 89.56 224 SER A N 1
ATOM 1733 C CA . SER A 1 224 ? 11.438 2.462 -2.977 1.00 89.56 224 SER A CA 1
ATOM 1734 C C . SER A 1 224 ? 11.934 1.492 -4.062 1.00 89.56 224 SER A C 1
ATOM 1736 O O . SER A 1 224 ? 12.958 0.837 -3.895 1.00 89.56 224 SER A O 1
ATOM 1738 N N . TYR A 1 225 ? 11.176 1.381 -5.161 1.00 94.38 225 TYR A N 1
ATOM 1739 C CA . TYR A 1 225 ? 11.443 0.481 -6.291 1.00 94.38 225 TYR A CA 1
ATOM 1740 C C . TYR A 1 225 ? 11.607 -1.005 -5.903 1.00 94.38 225 TYR A C 1
ATOM 1742 O O . TYR A 1 225 ? 12.182 -1.797 -6.651 1.00 94.38 225 TYR A O 1
ATOM 1750 N N . LEU A 1 226 ? 11.068 -1.431 -4.754 1.00 95.44 226 LEU A N 1
ATOM 1751 C CA . LEU A 1 226 ? 11.245 -2.791 -4.229 1.00 95.44 226 LEU A CA 1
ATOM 1752 C C . LEU A 1 226 ? 10.650 -3.855 -5.164 1.00 95.44 226 LEU A C 1
ATOM 1754 O O . LEU A 1 226 ? 11.255 -4.909 -5.352 1.00 95.44 226 LEU A O 1
ATOM 1758 N N . LEU A 1 227 ? 9.538 -3.552 -5.847 1.00 97.75 227 LEU A N 1
ATOM 1759 C CA . LEU A 1 227 ? 8.930 -4.446 -6.842 1.00 97.75 227 LEU A CA 1
ATOM 1760 C C . LEU A 1 227 ? 9.768 -4.621 -8.120 1.00 97.75 227 LEU A C 1
ATOM 1762 O O . LEU A 1 227 ? 9.441 -5.478 -8.943 1.00 97.75 227 LEU A O 1
ATOM 1766 N N . TRP A 1 228 ? 10.855 -3.871 -8.304 1.00 97.69 228 TRP A N 1
ATOM 1767 C CA . TRP A 1 228 ? 11.797 -4.084 -9.408 1.00 97.69 228 TRP A CA 1
ATOM 1768 C C . TRP A 1 228 ? 12.834 -5.153 -9.050 1.00 97.69 228 TRP A C 1
ATOM 1770 O O . TRP A 1 228 ? 13.291 -5.909 -9.911 1.00 97.69 228 TRP A O 1
ATOM 1780 N N . SER A 1 229 ? 13.167 -5.254 -7.763 1.00 95.62 229 SER A N 1
ATOM 1781 C CA . SER A 1 229 ? 14.200 -6.143 -7.243 1.00 95.62 229 SER A CA 1
ATOM 1782 C C . SER A 1 229 ? 13.810 -7.620 -7.327 1.00 95.62 229 SER A C 1
ATOM 1784 O O . SER A 1 229 ? 12.642 -8.001 -7.202 1.00 95.62 229 SER A O 1
ATOM 1786 N N . GLY A 1 230 ? 14.813 -8.482 -7.505 1.00 95.88 230 GLY A N 1
ATOM 1787 C CA . GLY A 1 230 ? 14.652 -9.933 -7.406 1.00 95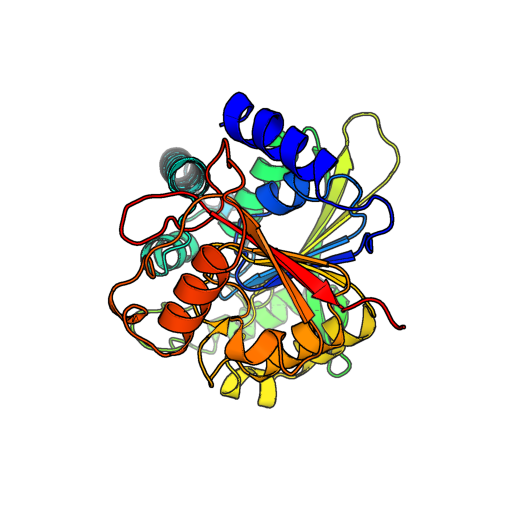.88 230 GLY A CA 1
ATOM 1788 C C . GLY A 1 230 ? 14.268 -10.404 -6.001 1.00 95.88 230 GLY A C 1
ATOM 1789 O O . GLY A 1 230 ? 13.602 -11.419 -5.891 1.00 95.88 230 GLY A O 1
ATOM 1790 N N . ASN A 1 231 ? 14.603 -9.635 -4.958 1.00 96.69 231 ASN A N 1
ATOM 1791 C CA . ASN A 1 231 ? 14.390 -10.000 -3.548 1.00 96.69 231 ASN A CA 1
ATOM 1792 C C . ASN A 1 231 ? 12.946 -9.819 -3.053 1.00 96.69 231 ASN A C 1
ATOM 1794 O O . ASN A 1 231 ? 12.685 -10.030 -1.873 1.00 96.69 231 ASN A O 1
ATOM 1798 N N . PHE A 1 232 ? 12.039 -9.367 -3.918 1.00 98.12 232 PHE A N 1
ATOM 1799 C CA . PHE A 1 232 ? 10.609 -9.192 -3.634 1.00 98.12 232 PHE A CA 1
ATOM 1800 C C . PHE A 1 232 ? 9.771 -9.919 -4.695 1.00 98.12 232 PHE A C 1
ATOM 1802 O O . PHE A 1 232 ? 8.689 -9.472 -5.089 1.00 98.12 232 PHE A O 1
ATOM 1809 N N . SER A 1 233 ? 10.314 -11.012 -5.237 1.00 98.56 233 SER A N 1
ATOM 1810 C CA . SER A 1 233 ? 9.681 -11.779 -6.302 1.00 98.56 233 SER A CA 1
ATOM 1811 C C . SER A 1 233 ? 8.414 -12.493 -5.845 1.00 98.56 233 SER A C 1
ATOM 1813 O O . SER A 1 233 ? 7.488 -12.594 -6.645 1.00 98.56 233 SER A O 1
ATOM 1815 N N . LEU A 1 234 ? 8.324 -12.915 -4.580 1.00 98.69 234 LEU A N 1
ATOM 1816 C CA . LEU A 1 234 ? 7.161 -13.642 -4.066 1.00 98.69 234 LEU A CA 1
ATOM 1817 C C . LEU A 1 234 ? 5.934 -12.741 -3.948 1.00 98.69 234 LEU A C 1
ATOM 1819 O O . LEU A 1 234 ? 4.873 -13.077 -4.469 1.00 98.69 234 LEU A O 1
ATOM 1823 N N . ILE A 1 235 ? 6.083 -11.561 -3.336 1.00 98.69 235 ILE A N 1
ATOM 1824 C CA . ILE A 1 235 ? 4.978 -10.598 -3.270 1.00 98.69 235 ILE A CA 1
ATOM 1825 C C . ILE A 1 235 ? 4.609 -10.090 -4.668 1.00 98.69 235 ILE A C 1
ATOM 1827 O O . ILE A 1 235 ? 3.428 -9.986 -4.979 1.00 98.69 235 ILE A O 1
ATOM 1831 N N . ARG A 1 236 ? 5.588 -9.838 -5.552 1.00 98.69 236 ARG A N 1
ATOM 1832 C CA . ARG A 1 236 ? 5.304 -9.458 -6.945 1.00 98.69 236 ARG A CA 1
ATOM 1833 C C . ARG A 1 236 ? 4.546 -10.557 -7.692 1.00 98.69 236 ARG A C 1
ATOM 1835 O O . ARG A 1 236 ? 3.640 -10.225 -8.447 1.00 98.69 236 ARG A O 1
ATOM 1842 N N . GLY A 1 237 ? 4.917 -11.822 -7.493 1.00 98.62 237 GLY A N 1
ATOM 1843 C CA . GLY A 1 237 ? 4.233 -12.984 -8.063 1.00 98.62 237 GLY A CA 1
ATOM 1844 C C . GLY A 1 237 ? 2.775 -13.036 -7.623 1.00 98.62 237 GLY A C 1
ATOM 1845 O O . GLY A 1 237 ? 1.894 -12.978 -8.472 1.00 98.62 237 GLY A O 1
ATOM 1846 N N . TYR A 1 238 ? 2.527 -12.972 -6.309 1.00 98.69 238 TYR A N 1
ATOM 1847 C CA . TYR A 1 238 ? 1.170 -12.872 -5.764 1.00 98.69 238 TYR A CA 1
ATOM 1848 C C . TYR A 1 238 ? 0.361 -11.750 -6.434 1.00 98.69 238 TYR A C 1
ATOM 1850 O O . TYR A 1 238 ? -0.758 -11.992 -6.884 1.00 98.69 238 TYR A O 1
ATOM 1858 N N . LEU A 1 239 ? 0.930 -10.540 -6.539 1.00 98.69 239 LEU A N 1
ATOM 1859 C CA . LEU A 1 239 ? 0.244 -9.416 -7.179 1.00 98.69 239 LEU A CA 1
ATOM 1860 C C . LEU A 1 239 ? -0.088 -9.737 -8.638 1.00 98.69 239 LEU A C 1
ATOM 1862 O O . LEU A 1 239 ? -1.231 -9.561 -9.036 1.00 98.69 239 LEU A O 1
ATOM 1866 N N . LEU A 1 240 ? 0.873 -10.220 -9.429 1.00 98.50 240 LEU A N 1
ATOM 1867 C CA . LEU A 1 240 ? 0.650 -10.579 -10.835 1.00 98.50 240 LEU A CA 1
ATOM 1868 C C . LEU A 1 240 ? -0.435 -11.649 -11.012 1.00 98.50 240 LEU A C 1
ATOM 1870 O O . LEU A 1 240 ? -1.194 -11.568 -11.971 1.00 98.50 240 LEU A O 1
ATOM 1874 N N . ASP A 1 241 ? -0.554 -12.593 -10.084 1.00 98.19 241 ASP A N 1
ATOM 1875 C CA . ASP A 1 241 ? -1.547 -13.668 -10.172 1.00 98.19 241 ASP A CA 1
ATOM 1876 C C . ASP A 1 241 ? -2.959 -13.223 -9.731 1.00 98.19 241 ASP A C 1
ATOM 1878 O O . ASP A 1 241 ? -3.966 -13.745 -10.217 1.00 98.19 241 ASP A O 1
ATOM 1882 N N . HIS A 1 242 ? -3.053 -12.232 -8.835 1.00 98.38 242 HIS A N 1
ATOM 1883 C CA . HIS A 1 242 ? -4.308 -11.844 -8.174 1.00 98.38 242 HIS A CA 1
ATOM 1884 C C . HIS A 1 242 ? -4.809 -10.433 -8.526 1.00 98.38 242 HIS A C 1
ATOM 1886 O O . HIS A 1 242 ? -5.917 -10.069 -8.124 1.00 98.38 242 HIS A O 1
ATOM 1892 N N . LEU A 1 243 ? -4.029 -9.611 -9.240 1.00 96.81 243 LEU A N 1
ATOM 1893 C CA . LEU A 1 243 ? -4.434 -8.241 -9.566 1.00 96.81 243 LEU A CA 1
ATOM 1894 C C . LEU A 1 243 ? -5.534 -8.226 -10.638 1.00 96.81 243 LEU A C 1
ATOM 1896 O O . LEU A 1 243 ? -5.334 -8.654 -11.773 1.00 96.81 243 LEU A O 1
ATOM 1900 N N . ALA A 1 244 ? -6.672 -7.622 -10.301 1.00 97.88 244 ALA A N 1
ATOM 1901 C CA . ALA A 1 244 ? -7.703 -7.253 -11.271 1.00 97.88 244 ALA A CA 1
ATOM 1902 C C . ALA A 1 244 ? -7.464 -5.839 -11.825 1.00 97.88 244 ALA A C 1
ATOM 1904 O O . ALA A 1 244 ? -7.683 -5.562 -13.005 1.00 97.88 244 ALA A O 1
ATOM 1905 N N . TRP A 1 245 ? -6.988 -4.939 -10.964 1.00 98.38 245 TRP A N 1
ATOM 1906 C CA . TRP A 1 245 ? -6.687 -3.550 -11.291 1.00 98.38 245 TRP A CA 1
ATOM 1907 C C . TRP A 1 245 ? -5.636 -3.004 -10.331 1.00 98.38 245 TRP A C 1
ATOM 1909 O O . TRP A 1 245 ? -5.705 -3.269 -9.134 1.00 98.38 245 TRP A O 1
ATOM 1919 N N . MET A 1 246 ? -4.681 -2.220 -10.822 1.00 98.56 246 MET A N 1
ATOM 1920 C CA . MET A 1 246 ? -3.625 -1.632 -10.006 1.00 98.56 246 MET A CA 1
ATOM 1921 C C . MET A 1 246 ? -3.380 -0.172 -10.375 1.00 98.56 246 MET A C 1
ATOM 1923 O O . MET A 1 246 ? -3.182 0.157 -11.546 1.00 98.56 246 MET A O 1
ATOM 1927 N N . LEU A 1 247 ? -3.319 0.684 -9.356 1.00 98.50 247 LEU A N 1
ATOM 1928 C CA . LEU A 1 247 ? -2.769 2.034 -9.452 1.00 98.50 247 LEU A CA 1
ATOM 1929 C C . LEU A 1 247 ? -1.371 2.058 -8.836 1.00 98.50 247 LEU A C 1
ATOM 1931 O O . LEU A 1 247 ? -1.196 1.661 -7.680 1.00 98.50 247 LEU A O 1
ATOM 1935 N N . SER A 1 248 ? -0.388 2.566 -9.578 1.00 98.19 248 SER A N 1
ATOM 1936 C CA . SER A 1 248 ? 0.939 2.825 -9.029 1.00 98.19 248 SER A CA 1
ATOM 1937 C C . SER A 1 248 ? 1.635 4.058 -9.591 1.00 98.19 248 SER A C 1
ATOM 1939 O O . SER A 1 248 ? 1.221 4.611 -10.601 1.00 98.19 248 SER A O 1
ATOM 1941 N N . ASP A 1 249 ? 2.695 4.509 -8.926 1.00 95.88 249 ASP A N 1
ATOM 1942 C CA . ASP A 1 249 ? 3.738 5.319 -9.563 1.00 95.88 249 ASP A CA 1
ATOM 1943 C C . ASP A 1 249 ? 4.764 4.374 -10.227 1.00 95.88 249 ASP A C 1
ATOM 1945 O O . ASP A 1 249 ? 4.503 3.172 -10.400 1.00 95.88 249 ASP A O 1
ATOM 1949 N N . SER A 1 250 ? 5.936 4.887 -10.606 1.00 96.06 250 SER A N 1
ATOM 1950 C CA . SER A 1 250 ? 7.020 4.079 -11.177 1.00 96.06 250 SER A CA 1
ATOM 1951 C C . SER A 1 250 ? 7.573 3.021 -10.216 1.00 96.06 250 SER A C 1
ATOM 1953 O O . SER A 1 250 ? 8.231 2.086 -10.663 1.00 96.06 250 SER A O 1
ATOM 1955 N N . THR A 1 251 ? 7.279 3.084 -8.912 1.00 96.25 251 THR A N 1
ATOM 1956 C CA . THR A 1 251 ? 7.721 2.060 -7.947 1.00 96.25 251 THR A CA 1
ATOM 1957 C C . THR A 1 251 ? 6.887 0.773 -7.992 1.00 96.25 251 THR A C 1
ATOM 1959 O O . THR A 1 251 ? 7.217 -0.195 -7.305 1.00 96.25 251 THR A O 1
ATOM 1962 N N . GLY A 1 252 ? 5.827 0.746 -8.811 1.00 97.56 252 GLY A N 1
ATOM 1963 C CA . GLY A 1 252 ? 5.010 -0.434 -9.093 1.00 97.56 252 GLY A CA 1
ATOM 1964 C C . GLY A 1 252 ? 5.727 -1.526 -9.900 1.00 97.56 252 GLY A C 1
ATOM 1965 O O . GLY A 1 252 ? 6.952 -1.562 -10.023 1.00 97.56 252 GLY A O 1
ATOM 1966 N N . ILE A 1 253 ? 4.947 -2.449 -10.469 1.00 98.56 253 ILE A N 1
ATOM 1967 C CA . ILE A 1 253 ? 5.478 -3.586 -11.235 1.00 98.56 253 ILE A CA 1
ATOM 1968 C C . ILE A 1 253 ? 6.043 -3.089 -12.581 1.00 98.56 253 ILE A C 1
ATOM 1970 O O . ILE A 1 253 ? 5.289 -2.517 -13.374 1.00 98.56 253 ILE A O 1
ATOM 1974 N N . PRO A 1 254 ? 7.333 -3.322 -12.891 1.00 98.12 254 PRO A N 1
ATOM 1975 C CA . PRO A 1 254 ? 7.926 -2.828 -14.126 1.00 98.12 254 PRO A CA 1
ATOM 1976 C C . PRO A 1 254 ? 7.439 -3.597 -15.365 1.00 98.12 254 PRO A C 1
ATOM 1978 O O . PRO A 1 254 ? 7.108 -4.789 -15.265 1.00 98.12 254 PRO A O 1
ATOM 1981 N N . PRO A 1 255 ? 7.478 -2.976 -16.562 1.00 98.56 255 PRO A N 1
ATOM 1982 C CA . PRO A 1 255 ? 6.958 -3.577 -17.796 1.00 98.56 255 PRO A CA 1
ATOM 1983 C C . PRO A 1 255 ? 7.623 -4.902 -18.164 1.00 98.56 255 PRO A C 1
ATOM 1985 O O . PRO A 1 255 ? 6.994 -5.792 -18.734 1.00 98.56 255 PRO A O 1
ATOM 1988 N N . THR A 1 256 ? 8.887 -5.065 -17.774 1.00 98.12 256 THR A N 1
ATOM 1989 C CA . THR A 1 256 ? 9.666 -6.297 -17.947 1.00 98.12 256 THR A CA 1
ATOM 1990 C C . THR A 1 256 ? 9.073 -7.510 -17.227 1.00 98.12 256 THR A C 1
ATOM 1992 O O . THR A 1 256 ? 9.370 -8.630 -17.623 1.00 98.12 256 THR A O 1
ATOM 1995 N N . TYR A 1 257 ? 8.274 -7.313 -16.170 1.00 98.56 257 TYR A N 1
ATOM 1996 C CA . TYR A 1 257 ? 7.548 -8.390 -15.484 1.00 98.56 257 TYR A CA 1
ATOM 1997 C C . TYR A 1 257 ? 6.057 -8.383 -15.837 1.00 98.56 257 TYR A C 1
ATOM 1999 O O . TYR A 1 257 ? 5.480 -9.443 -16.060 1.00 98.56 257 TYR A O 1
ATOM 2007 N N . ALA A 1 258 ? 5.445 -7.200 -15.953 1.00 98.50 258 ALA A N 1
ATOM 2008 C CA . ALA A 1 258 ? 4.021 -7.067 -16.250 1.00 98.50 258 ALA A CA 1
ATOM 2009 C C . ALA A 1 258 ? 3.649 -7.636 -17.635 1.00 98.50 258 ALA A C 1
ATOM 2011 O O . ALA A 1 258 ? 2.680 -8.384 -17.760 1.00 98.50 258 ALA A O 1
ATOM 2012 N N . LYS A 1 259 ? 4.432 -7.335 -18.683 1.00 97.19 259 LYS A N 1
ATOM 2013 C CA . LYS A 1 259 ? 4.122 -7.768 -20.057 1.00 97.19 259 LYS A CA 1
ATOM 2014 C C . LYS A 1 259 ? 4.167 -9.298 -20.228 1.00 97.19 259 LYS A C 1
ATOM 2016 O O . LYS A 1 259 ? 3.213 -9.824 -20.806 1.00 97.19 259 LYS A O 1
ATOM 2021 N N . PRO A 1 260 ? 5.199 -10.027 -19.749 1.00 97.50 260 PRO A N 1
ATOM 2022 C CA . PRO A 1 260 ? 5.191 -11.494 -19.768 1.00 97.50 260 PRO A CA 1
ATOM 2023 C C . PRO A 1 260 ? 4.037 -12.118 -18.976 1.00 97.50 260 PRO A C 1
ATOM 2025 O O . PRO A 1 260 ? 3.507 -13.137 -19.400 1.00 97.50 260 PRO A O 1
ATOM 2028 N N . ALA A 1 261 ? 3.597 -11.480 -17.886 1.00 97.69 261 ALA A N 1
ATOM 2029 C CA . ALA A 1 261 ? 2.456 -11.919 -17.079 1.00 97.69 261 ALA A CA 1
ATOM 2030 C C . ALA A 1 261 ? 1.081 -11.607 -17.712 1.00 97.69 261 ALA A C 1
ATOM 2032 O O . ALA A 1 261 ? 0.050 -11.718 -17.057 1.00 97.69 261 ALA A O 1
ATOM 2033 N N . GLY A 1 262 ? 1.038 -11.182 -18.980 1.00 97.38 262 GLY A N 1
ATOM 2034 C CA . GLY A 1 262 ? -0.217 -10.902 -19.680 1.00 97.38 262 GLY A CA 1
ATOM 2035 C C . GLY A 1 262 ? -0.901 -9.601 -19.254 1.00 97.38 262 GLY A C 1
ATOM 2036 O O . GLY A 1 262 ? -2.067 -9.393 -19.590 1.00 97.38 262 GLY A O 1
ATOM 2037 N N . MET A 1 263 ? -0.193 -8.705 -18.565 1.00 98.12 263 MET A N 1
ATOM 2038 C CA . MET A 1 263 ? -0.731 -7.410 -18.155 1.00 98.12 263 MET A CA 1
ATOM 2039 C C . MET A 1 263 ? -0.605 -6.361 -19.265 1.00 98.12 263 MET A C 1
ATOM 2041 O O . MET A 1 263 ? 0.234 -6.446 -20.170 1.00 98.12 263 MET A O 1
ATOM 2045 N N . ILE A 1 264 ? -1.449 -5.339 -19.177 1.00 98.00 264 ILE A N 1
ATOM 2046 C CA . ILE A 1 264 ? -1.367 -4.091 -19.935 1.00 98.00 264 ILE A CA 1
ATOM 2047 C C . ILE A 1 264 ? -1.121 -2.960 -18.942 1.00 98.00 264 ILE A C 1
ATOM 2049 O O . ILE A 1 264 ? -1.686 -2.956 -17.847 1.00 98.00 264 ILE A O 1
ATOM 2053 N N . GLN A 1 265 ? -0.278 -2.008 -19.342 1.00 98.62 265 GLN A N 1
ATOM 2054 C CA . GLN A 1 265 ? 0.029 -0.823 -18.555 1.00 98.62 265 GLN A CA 1
ATOM 2055 C C . GLN A 1 265 ? -0.293 0.443 -19.344 1.00 98.62 265 GLN A C 1
ATOM 2057 O O . GLN A 1 265 ? 0.154 0.598 -20.480 1.00 98.62 265 GLN A O 1
ATOM 2062 N N . GLU A 1 266 ? -1.052 1.349 -18.738 1.00 98.31 266 GLU A N 1
ATOM 2063 C CA . GLU A 1 266 ? -1.416 2.649 -19.303 1.00 98.31 266 GLU A CA 1
ATOM 2064 C C . GLU A 1 266 ? -0.766 3.761 -18.482 1.00 98.31 266 GLU A C 1
ATOM 2066 O O . GLU A 1 266 ? -0.837 3.764 -17.251 1.00 98.31 266 GLU A O 1
ATOM 2071 N N . THR A 1 267 ? -0.113 4.697 -19.167 1.00 98.50 267 THR A N 1
ATOM 2072 C CA . THR A 1 267 ? 0.708 5.727 -18.528 1.00 98.50 267 THR A CA 1
ATOM 2073 C C . THR A 1 267 ? 0.050 7.103 -18.553 1.00 98.50 267 THR A C 1
ATOM 2075 O O . THR A 1 267 ? -0.593 7.514 -19.529 1.00 98.50 267 THR A O 1
ATOM 2078 N N . TYR A 1 268 ? 0.236 7.832 -17.454 1.00 98.19 268 TYR A N 1
ATOM 2079 C CA . TYR A 1 268 ? -0.237 9.196 -17.250 1.00 98.19 268 TYR A CA 1
ATOM 2080 C C . TYR A 1 268 ? 0.885 10.060 -16.677 1.00 98.19 268 TYR A C 1
ATOM 2082 O O . TYR A 1 268 ? 1.747 9.577 -15.942 1.00 98.19 268 TYR A O 1
ATOM 2090 N N . GLY A 1 269 ? 0.868 11.351 -16.999 1.00 96.88 269 GLY A N 1
ATOM 2091 C CA . GLY A 1 269 ? 1.909 12.285 -16.585 1.00 96.88 269 GLY A CA 1
ATOM 2092 C C . GLY A 1 269 ? 3.172 12.155 -17.433 1.00 96.88 269 GLY A C 1
ATOM 2093 O O . GLY A 1 269 ? 3.089 11.995 -18.653 1.00 96.88 269 GLY A O 1
ATOM 2094 N N . TYR A 1 270 ? 4.332 12.288 -16.798 1.00 96.06 270 TYR A N 1
ATOM 2095 C CA . TYR A 1 270 ? 5.631 12.228 -17.463 1.00 96.06 270 TYR A CA 1
ATOM 2096 C C . TYR A 1 270 ? 6.640 11.476 -16.601 1.00 96.06 270 TYR A C 1
ATOM 2098 O O . TYR A 1 270 ? 6.672 11.666 -15.386 1.00 96.06 270 TYR A O 1
ATOM 2106 N N . TYR A 1 271 ? 7.451 10.648 -17.250 1.00 97.75 271 TYR A N 1
ATOM 2107 C CA . TYR A 1 271 ? 8.507 9.885 -16.611 1.00 97.75 271 TYR A CA 1
ATOM 2108 C C . TYR A 1 271 ? 9.730 9.831 -17.520 1.00 97.75 271 TYR A C 1
ATOM 2110 O O . TYR A 1 271 ? 9.625 9.410 -18.674 1.00 97.75 271 TYR A O 1
ATOM 2118 N N . ASN A 1 272 ? 10.878 10.232 -16.988 1.00 96.75 272 ASN A N 1
ATOM 2119 C CA . ASN A 1 272 ? 12.158 10.202 -17.695 1.00 96.75 272 ASN A CA 1
ATOM 2120 C C . ASN A 1 272 ? 13.282 9.539 -16.884 1.00 96.75 272 ASN A C 1
ATOM 2122 O O . ASN A 1 272 ? 14.446 9.617 -17.262 1.00 96.75 272 ASN A O 1
ATOM 2126 N N . GLY A 1 273 ? 12.948 8.912 -15.757 1.00 97.06 273 GLY A N 1
ATOM 2127 C CA . GLY A 1 273 ? 13.900 8.154 -14.951 1.00 97.06 273 GLY A CA 1
ATOM 2128 C C . GLY A 1 273 ? 13.525 8.097 -13.476 1.00 97.06 273 GLY A C 1
ATOM 2129 O O . GLY A 1 273 ? 12.771 8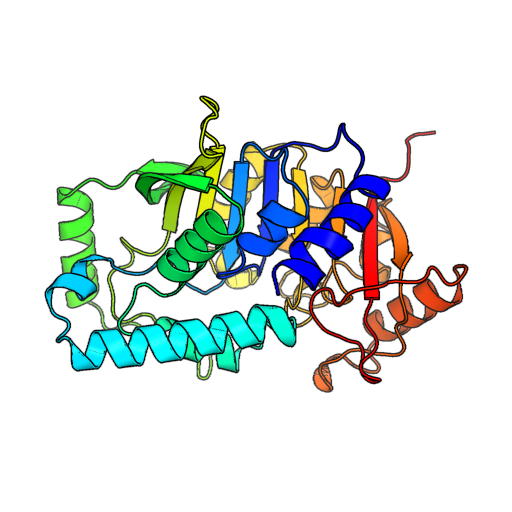.936 -12.971 1.00 97.06 273 GLY A O 1
ATOM 2130 N N . ALA A 1 274 ? 14.067 7.106 -12.777 1.00 96.38 274 ALA A N 1
ATOM 2131 C CA . ALA A 1 274 ? 13.729 6.842 -11.385 1.00 96.38 274 ALA A CA 1
ATOM 2132 C C . ALA A 1 274 ? 14.117 8.003 -10.452 1.00 96.38 274 ALA A C 1
ATOM 2134 O O . ALA A 1 274 ? 15.183 8.600 -10.559 1.00 96.38 274 ALA A O 1
ATOM 2135 N N . PHE A 1 275 ? 13.257 8.283 -9.473 1.00 92.31 275 PHE A N 1
ATOM 2136 C CA . PHE A 1 275 ? 13.508 9.258 -8.407 1.00 92.31 275 PHE A CA 1
ATOM 2137 C C . PHE A 1 275 ? 14.786 8.971 -7.613 1.00 92.31 275 PHE A C 1
ATOM 2139 O O . PHE A 1 275 ? 15.562 9.877 -7.334 1.00 92.31 275 PHE A O 1
ATOM 2146 N N . LEU A 1 276 ? 14.971 7.707 -7.211 1.00 88.62 276 LEU A N 1
ATOM 2147 C CA . LEU A 1 276 ? 16.117 7.285 -6.416 1.00 88.62 276 LEU A CA 1
ATOM 2148 C C . LEU A 1 276 ? 17.274 6.983 -7.362 1.00 88.62 276 LEU A C 1
ATOM 2150 O O . LEU A 1 276 ? 17.134 6.133 -8.240 1.00 88.62 276 LEU A O 1
ATOM 2154 N N . GLU A 1 277 ? 18.413 7.639 -7.148 1.00 86.19 277 GLU A N 1
ATOM 2155 C CA . GLU A 1 277 ? 19.597 7.527 -8.011 1.00 86.19 277 GLU A CA 1
ATOM 2156 C C . GLU A 1 277 ? 20.027 6.069 -8.224 1.00 86.19 277 GLU A C 1
ATOM 2158 O O . GLU A 1 277 ? 20.260 5.653 -9.353 1.00 86.19 277 GLU A O 1
ATOM 2163 N N . GLY A 1 278 ? 20.010 5.241 -7.171 1.00 87.50 278 GLY A N 1
ATOM 2164 C CA . GLY A 1 278 ? 20.363 3.815 -7.259 1.00 87.50 278 GLY A CA 1
ATOM 2165 C C . GLY A 1 278 ? 19.385 2.936 -8.055 1.00 87.50 278 GLY A C 1
ATOM 2166 O O . GLY A 1 278 ? 19.634 1.745 -8.219 1.00 87.50 278 GLY A O 1
ATOM 2167 N N . SER A 1 279 ? 18.257 3.482 -8.514 1.00 92.00 279 SER A N 1
ATOM 2168 C CA . SER A 1 279 ? 17.290 2.797 -9.388 1.00 92.00 279 SER A CA 1
ATOM 2169 C C . SER A 1 279 ? 17.313 3.320 -10.830 1.00 92.00 279 SER A C 1
ATOM 2171 O O . SER A 1 279 ? 16.639 2.742 -11.684 1.00 92.00 279 SER A O 1
ATOM 2173 N N . GLN A 1 280 ? 18.084 4.376 -11.111 1.00 92.00 280 GLN A N 1
ATOM 2174 C CA . GLN A 1 280 ? 18.229 4.943 -12.453 1.00 92.00 280 GLN A CA 1
ATOM 2175 C C . GLN A 1 280 ? 19.114 4.071 -13.348 1.00 92.00 280 GLN A C 1
ATOM 2177 O O . GLN A 1 280 ? 19.946 3.310 -12.853 1.00 92.00 280 GLN A O 1
ATOM 2182 N N . ALA A 1 281 ? 18.942 4.199 -14.668 1.00 91.31 281 ALA A N 1
ATOM 2183 C CA . ALA A 1 281 ? 19.764 3.515 -15.680 1.00 91.31 281 ALA A CA 1
ATOM 2184 C C . ALA A 1 281 ? 19.824 1.983 -15.496 1.00 91.31 281 ALA A C 1
ATOM 2186 O O . ALA A 1 281 ? 20.806 1.315 -15.825 1.00 91.31 281 ALA A O 1
ATOM 2187 N N . THR A 1 282 ? 18.755 1.415 -14.936 1.00 95.56 282 THR A N 1
ATOM 2188 C CA . THR A 1 282 ? 18.547 -0.029 -14.867 1.00 95.56 282 THR A CA 1
ATOM 2189 C C . THR A 1 282 ? 17.637 -0.461 -16.008 1.00 95.56 282 THR A C 1
ATOM 2191 O O . THR A 1 282 ? 16.806 0.312 -16.480 1.00 95.56 282 THR A O 1
ATOM 2194 N N . ARG A 1 283 ? 17.669 -1.750 -16.369 1.00 96.94 283 ARG A N 1
ATOM 2195 C CA . ARG A 1 283 ? 16.743 -2.312 -17.373 1.00 96.94 283 ARG A CA 1
ATOM 2196 C C . ARG A 1 283 ? 15.258 -2.029 -17.085 1.00 96.94 283 ARG A C 1
ATOM 2198 O O . ARG A 1 283 ? 14.435 -2.071 -17.993 1.00 96.94 283 ARG A O 1
ATOM 2205 N N . HIS A 1 284 ? 14.899 -1.849 -15.812 1.00 97.88 284 HIS A N 1
ATOM 2206 C CA . HIS A 1 284 ? 13.528 -1.580 -15.385 1.00 97.88 284 HIS A CA 1
ATOM 2207 C C . HIS A 1 284 ? 13.170 -0.105 -15.579 1.00 97.88 284 HIS A C 1
ATOM 2209 O O . HIS A 1 284 ? 12.061 0.186 -16.023 1.00 97.88 284 HIS A O 1
ATOM 2215 N N . ASP A 1 285 ? 14.125 0.791 -15.323 1.00 98.19 285 ASP A N 1
ATOM 2216 C CA . ASP A 1 285 ? 13.994 2.220 -15.595 1.00 98.19 285 ASP A CA 1
ATOM 2217 C C . ASP A 1 285 ? 13.838 2.478 -17.098 1.00 98.19 285 ASP A C 1
ATOM 2219 O O . ASP A 1 285 ? 12.845 3.069 -17.526 1.00 98.19 285 ASP A O 1
ATOM 2223 N N . ASP A 1 286 ? 14.732 1.901 -17.909 1.00 98.38 286 ASP A N 1
ATOM 2224 C CA . ASP A 1 286 ? 14.691 1.993 -19.373 1.00 98.38 286 ASP A CA 1
ATOM 2225 C C . ASP A 1 286 ? 13.362 1.473 -19.937 1.00 98.38 286 ASP A C 1
ATOM 2227 O O . ASP A 1 286 ? 12.768 2.072 -20.837 1.00 98.38 286 ASP A O 1
ATOM 2231 N N . ALA A 1 287 ? 12.847 0.369 -19.382 1.00 98.56 287 ALA A N 1
ATOM 2232 C CA . ALA A 1 287 ? 11.568 -0.196 -19.798 1.00 98.56 287 ALA A CA 1
ATOM 2233 C C . ALA A 1 287 ? 10.381 0.719 -19.469 1.00 98.56 287 ALA A C 1
ATOM 2235 O O . ALA A 1 287 ? 9.437 0.792 -20.260 1.00 98.56 287 ALA A O 1
ATOM 2236 N N . PHE A 1 288 ? 10.405 1.421 -18.333 1.00 98.56 288 PHE A N 1
ATOM 2237 C CA . PHE A 1 288 ? 9.392 2.428 -18.028 1.00 98.56 288 PHE A CA 1
ATOM 2238 C C . PHE A 1 288 ? 9.518 3.646 -18.943 1.00 98.56 288 PHE A C 1
ATOM 2240 O O . PHE A 1 288 ? 8.510 4.053 -19.518 1.00 98.56 288 PHE A O 1
ATOM 2247 N N . ILE A 1 289 ? 10.723 4.180 -19.161 1.00 98.56 289 ILE A N 1
ATOM 2248 C CA . ILE A 1 289 ? 10.951 5.285 -20.109 1.00 98.56 289 ILE A CA 1
ATOM 2249 C C . ILE A 1 289 ? 10.372 4.926 -21.487 1.00 98.56 289 ILE A C 1
ATOM 2251 O O . ILE A 1 289 ? 9.563 5.678 -22.037 1.00 98.56 289 ILE A O 1
ATOM 2255 N N . ALA A 1 290 ? 10.689 3.732 -21.996 1.00 98.56 290 ALA A N 1
ATOM 2256 C CA . ALA A 1 290 ? 10.145 3.230 -23.255 1.00 98.56 290 ALA A CA 1
ATOM 2257 C C . ALA A 1 290 ? 8.610 3.092 -23.225 1.00 98.56 290 ALA A C 1
ATOM 2259 O O . ALA A 1 290 ? 7.941 3.435 -24.202 1.00 98.56 290 ALA A O 1
ATOM 2260 N N . LEU A 1 291 ? 8.024 2.641 -22.107 1.00 98.50 291 LEU A N 1
ATOM 2261 C CA . LEU A 1 291 ? 6.568 2.554 -21.953 1.00 98.50 291 LEU A CA 1
ATOM 2262 C C . LEU A 1 291 ? 5.903 3.934 -22.076 1.00 98.50 291 LEU A C 1
ATOM 2264 O O . LEU A 1 291 ? 4.921 4.055 -22.810 1.00 98.50 291 LEU A O 1
ATOM 2268 N N . TRP A 1 292 ? 6.428 4.970 -21.412 1.00 98.38 292 TRP A N 1
ATOM 2269 C CA . TRP A 1 292 ? 5.892 6.334 -21.533 1.00 98.38 292 TRP A CA 1
ATOM 2270 C C . TRP A 1 292 ? 6.058 6.899 -22.945 1.00 98.38 292 TRP A C 1
ATOM 2272 O O . TRP A 1 292 ? 5.111 7.481 -23.465 1.00 98.38 292 TRP A O 1
ATOM 2282 N N . GLN A 1 293 ? 7.209 6.685 -23.589 1.00 97.94 293 GLN A N 1
ATOM 2283 C CA . GLN A 1 293 ? 7.455 7.133 -24.967 1.00 97.94 293 GLN A CA 1
ATOM 2284 C C . GLN A 1 293 ? 6.552 6.431 -25.995 1.00 97.94 293 GLN A C 1
ATOM 2286 O O . GLN A 1 293 ? 6.214 7.016 -27.020 1.00 97.94 293 GLN A O 1
ATOM 2291 N N . SER A 1 294 ? 6.133 5.192 -25.719 1.00 97.94 294 SER A N 1
ATOM 2292 C CA . SER A 1 294 ? 5.275 4.409 -26.619 1.00 97.94 294 SER A CA 1
ATOM 2293 C C . SER A 1 294 ? 3.796 4.819 -26.618 1.00 97.94 294 SER A C 1
ATOM 2295 O O . SER A 1 294 ? 3.024 4.317 -27.436 1.00 97.94 294 SER A O 1
ATOM 2297 N N . GLN A 1 295 ? 3.373 5.693 -25.699 1.00 97.94 295 GLN A N 1
ATOM 2298 C CA . GLN A 1 295 ? 1.971 6.064 -25.503 1.00 97.94 295 GLN A CA 1
ATOM 2299 C C . GLN A 1 295 ? 1.747 7.568 -25.702 1.00 97.94 295 GLN A C 1
ATOM 2301 O O . GLN A 1 295 ? 2.636 8.372 -25.419 1.00 97.94 295 GLN A O 1
ATOM 2306 N N . PRO A 1 296 ? 0.544 7.991 -26.136 1.00 96.69 296 PRO A N 1
ATOM 2307 C CA . PRO A 1 296 ? 0.211 9.407 -26.170 1.00 96.69 296 PRO A CA 1
ATOM 2308 C C . PRO A 1 296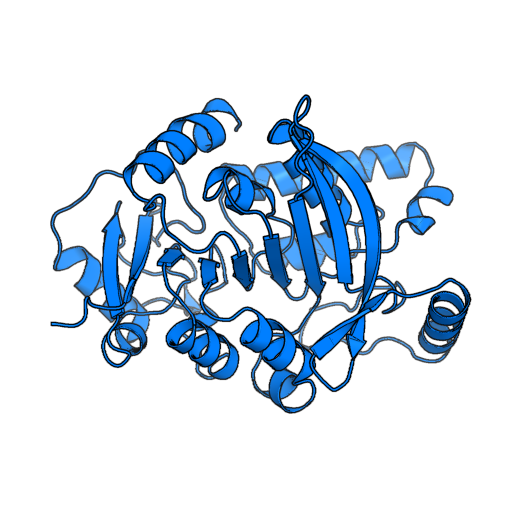 ? 0.275 10.002 -24.761 1.00 96.69 296 PRO A C 1
ATOM 2310 O O . PRO A 1 296 ? -0.182 9.401 -23.785 1.00 96.69 296 PRO A O 1
ATOM 2313 N N . ARG A 1 297 ? 0.802 11.224 -24.655 1.00 94.62 297 ARG A N 1
ATOM 2314 C CA . ARG A 1 297 ? 0.907 11.920 -23.372 1.00 94.62 297 ARG A CA 1
ATOM 2315 C C . ARG A 1 297 ? -0.482 12.241 -22.819 1.00 94.62 297 ARG A C 1
ATOM 2317 O O . ARG A 1 297 ? -1.211 13.055 -23.383 1.00 94.62 297 ARG A O 1
ATOM 2324 N N . ARG A 1 298 ? -0.813 11.670 -21.660 1.00 96.25 298 ARG A N 1
ATOM 2325 C CA . ARG A 1 298 ? -2.030 11.985 -20.896 1.00 96.25 298 ARG A CA 1
ATOM 2326 C C . ARG A 1 298 ? -1.680 12.924 -19.747 1.00 96.25 298 ARG A C 1
ATOM 2328 O O . ARG A 1 298 ? -0.806 12.617 -18.937 1.00 96.25 298 ARG A O 1
ATOM 2335 N N . LYS A 1 299 ? -2.333 14.086 -19.670 1.00 92.75 299 LYS A N 1
ATOM 2336 C CA . LYS A 1 299 ? -2.060 15.078 -18.619 1.00 92.75 299 LYS A CA 1
ATOM 2337 C C . LYS A 1 299 ? -2.452 14.522 -17.246 1.00 92.75 299 LYS A C 1
ATOM 2339 O O . LYS A 1 299 ? -3.543 13.983 -17.088 1.00 92.75 299 LYS A O 1
ATOM 2344 N N . LEU A 1 300 ? -1.586 14.719 -16.255 1.00 92.50 300 LEU A N 1
ATOM 2345 C CA . LEU A 1 300 ? -1.859 14.416 -14.851 1.00 92.50 300 LEU A CA 1
ATOM 2346 C C . LEU A 1 300 ? -1.828 15.723 -14.049 1.00 92.50 300 LEU A C 1
ATOM 2348 O O . LEU A 1 300 ? -0.855 16.469 -14.109 1.00 92.50 300 LEU A O 1
ATOM 2352 N N . GLY A 1 301 ? -2.927 16.036 -13.361 1.00 87.94 301 GLY A N 1
ATOM 2353 C CA . GLY A 1 301 ? -3.131 17.325 -12.682 1.00 87.94 301 GLY A CA 1
ATOM 2354 C C . GLY A 1 301 ? -2.748 17.352 -11.201 1.00 87.94 301 GLY A C 1
ATOM 2355 O O . GLY A 1 301 ? -3.034 18.338 -10.519 1.00 87.94 301 GLY A O 1
ATOM 2356 N N . PHE A 1 302 ? -2.165 16.270 -10.688 1.00 88.00 302 PHE A N 1
ATOM 2357 C CA . PHE A 1 302 ? -1.835 16.089 -9.277 1.00 88.00 302 PHE A CA 1
ATOM 2358 C C . PHE A 1 302 ? -0.608 15.183 -9.123 1.00 88.00 302 PHE A C 1
ATOM 2360 O O . PHE A 1 302 ? -0.227 14.472 -10.051 1.00 88.00 302 PHE A O 1
ATOM 2367 N N . ARG A 1 303 ? 0.019 15.223 -7.944 1.00 85.56 303 ARG A N 1
ATOM 2368 C CA . ARG A 1 303 ? 1.128 14.336 -7.583 1.00 85.56 303 ARG A CA 1
ATOM 2369 C C . ARG A 1 303 ? 0.591 13.012 -7.050 1.00 85.56 303 ARG A C 1
ATOM 2371 O O . ARG A 1 303 ? -0.327 13.012 -6.234 1.00 85.56 303 ARG A O 1
ATOM 2378 N N . PHE A 1 304 ? 1.211 11.911 -7.456 1.00 87.06 304 PHE A N 1
ATOM 2379 C CA . PHE A 1 304 ? 0.912 10.573 -6.969 1.00 87.06 304 PHE A CA 1
ATOM 2380 C C . PHE A 1 304 ? 2.228 9.862 -6.652 1.00 87.06 304 PHE A C 1
ATOM 2382 O O . PHE A 1 304 ? 3.024 9.640 -7.554 1.00 87.06 304 PHE A O 1
ATOM 2389 N N . GLY A 1 305 ? 2.478 9.564 -5.374 1.00 87.56 305 GLY A N 1
ATOM 2390 C CA . GLY A 1 305 ? 3.720 8.910 -4.957 1.00 87.56 305 GLY A CA 1
ATOM 2391 C C . GLY A 1 305 ? 4.997 9.698 -5.293 1.00 87.56 305 GLY A C 1
ATOM 2392 O O . GLY A 1 305 ? 5.029 10.940 -5.226 1.00 87.56 305 GLY A O 1
ATOM 2393 N N . TYR A 1 306 ? 6.055 8.959 -5.628 1.00 89.19 306 TYR A N 1
ATOM 2394 C CA . TYR A 1 306 ? 7.324 9.517 -6.084 1.00 89.19 306 TYR A CA 1
ATOM 2395 C C . TYR A 1 306 ? 7.141 10.277 -7.405 1.00 89.19 306 TYR A C 1
ATOM 2397 O O . TYR A 1 306 ? 6.380 9.889 -8.285 1.00 89.19 306 TYR A O 1
ATOM 2405 N N . VAL A 1 307 ? 7.861 11.391 -7.535 1.00 91.12 307 VAL A N 1
ATOM 2406 C CA . VAL A 1 307 ? 8.054 12.060 -8.831 1.00 91.12 307 VAL A CA 1
ATOM 2407 C C . VAL A 1 307 ? 9.188 11.376 -9.580 1.00 91.12 307 VAL A C 1
ATOM 2409 O O . VAL A 1 307 ? 9.945 10.630 -8.976 1.00 91.12 307 VAL A O 1
ATOM 2412 N N . ASP A 1 308 ? 9.328 11.608 -10.876 1.00 94.12 308 ASP A N 1
ATOM 2413 C CA . ASP A 1 308 ? 10.513 11.143 -11.601 1.00 94.12 308 ASP A CA 1
ATOM 2414 C C . ASP A 1 308 ? 11.767 11.974 -11.235 1.00 94.12 308 ASP A C 1
ATOM 2416 O O . ASP A 1 308 ? 11.699 12.925 -10.441 1.00 94.12 308 ASP A O 1
ATOM 2420 N N . LYS A 1 309 ? 12.925 11.634 -11.813 1.00 93.56 309 LYS A N 1
ATOM 2421 C CA . LYS A 1 309 ? 14.190 12.367 -11.599 1.00 93.56 309 LYS A CA 1
ATOM 2422 C C . LYS A 1 309 ? 14.115 13.865 -11.950 1.00 93.56 309 LYS A C 1
ATOM 2424 O O . LYS A 1 309 ? 14.846 14.668 -11.376 1.00 93.56 309 LYS A O 1
ATOM 2429 N N . ASP A 1 310 ? 13.197 14.252 -12.840 1.00 94.50 310 ASP A N 1
ATOM 2430 C CA . ASP A 1 310 ? 12.972 15.630 -13.299 1.00 94.50 310 ASP A CA 1
ATOM 2431 C C . ASP A 1 310 ? 11.786 16.294 -12.555 1.00 94.50 310 ASP A C 1
ATOM 2433 O O . ASP A 1 310 ? 11.235 17.319 -12.979 1.00 94.50 310 ASP A O 1
ATOM 2437 N N . LYS A 1 311 ? 11.392 15.715 -11.411 1.00 91.62 311 LYS A N 1
ATOM 2438 C CA . LYS A 1 311 ? 10.321 16.168 -10.510 1.00 91.62 311 LYS A CA 1
ATOM 2439 C C . LYS A 1 311 ? 8.925 16.192 -11.145 1.00 91.62 311 LYS A C 1
ATOM 2441 O O . LYS A 1 311 ? 8.045 16.919 -10.677 1.00 91.62 311 LYS A O 1
ATOM 2446 N N . GLN A 1 312 ? 8.693 15.385 -12.174 1.00 93.50 312 GLN A N 1
ATOM 2447 C CA . GLN A 1 312 ? 7.400 15.249 -12.834 1.00 93.50 312 GLN A CA 1
ATOM 2448 C C . GLN A 1 312 ? 6.538 14.167 -12.179 1.00 93.50 312 GLN A C 1
ATOM 2450 O O . GLN A 1 312 ? 6.994 13.077 -11.828 1.00 93.50 312 GLN A O 1
ATOM 2455 N N . ALA A 1 313 ? 5.253 14.481 -12.015 1.00 92.81 313 ALA A N 1
ATOM 2456 C CA . ALA A 1 313 ? 4.266 13.539 -11.508 1.00 92.81 313 ALA A CA 1
ATOM 2457 C C . ALA A 1 313 ? 3.845 12.542 -12.591 1.00 92.81 313 ALA A C 1
ATOM 2459 O O . ALA A 1 313 ? 3.700 12.898 -13.766 1.00 92.81 313 ALA A O 1
ATOM 2460 N N . HIS A 1 314 ? 3.577 11.310 -12.169 1.00 96.75 314 HIS A N 1
ATOM 2461 C CA . HIS A 1 314 ? 3.178 10.238 -13.063 1.00 96.75 314 HIS A CA 1
ATOM 2462 C C . HIS A 1 314 ? 2.341 9.176 -12.344 1.00 96.75 314 HIS A C 1
ATOM 2464 O O . HIS A 1 314 ? 2.385 9.051 -11.123 1.00 96.75 314 HIS A O 1
ATOM 2470 N N . VAL A 1 315 ? 1.558 8.433 -13.125 1.00 97.56 315 VAL A N 1
ATOM 2471 C CA . VAL A 1 315 ? 0.770 7.276 -12.677 1.00 97.56 315 VAL A CA 1
ATOM 2472 C C . VAL A 1 315 ? 0.846 6.193 -13.749 1.00 97.56 315 VAL A C 1
ATOM 2474 O O . VAL A 1 315 ? 0.823 6.485 -14.948 1.00 97.56 315 VAL A O 1
ATOM 2477 N N . VAL A 1 316 ? 0.896 4.946 -13.300 1.00 98.50 316 VAL A N 1
ATOM 2478 C CA . VAL A 1 316 ? 0.751 3.732 -14.093 1.00 98.50 316 VAL A CA 1
ATOM 2479 C C . VAL A 1 316 ? -0.519 3.028 -13.643 1.00 98.50 316 VAL A C 1
ATOM 2481 O O . VAL A 1 316 ? -0.701 2.718 -12.465 1.00 98.50 316 VAL A O 1
ATOM 2484 N N . VAL A 1 317 ? -1.397 2.757 -14.597 1.00 98.62 317 VAL A N 1
ATOM 2485 C CA . VAL A 1 317 ? -2.520 1.838 -14.422 1.00 98.62 317 VAL A CA 1
ATOM 2486 C C . VAL A 1 317 ? -2.078 0.485 -14.956 1.00 98.62 317 VAL A C 1
ATOM 2488 O O . VAL A 1 317 ? -1.688 0.404 -16.117 1.00 98.62 317 VAL A O 1
ATOM 2491 N N . THR A 1 318 ? -2.136 -0.569 -14.143 1.00 98.75 318 THR A N 1
ATOM 2492 C CA . THR A 1 318 ? -1.819 -1.944 -14.570 1.00 98.75 318 THR A CA 1
ATOM 2493 C C . THR A 1 318 ? -3.051 -2.831 -14.421 1.00 98.75 318 THR A C 1
ATOM 2495 O O . THR A 1 318 ? -3.735 -2.772 -13.402 1.00 98.75 318 THR A O 1
ATOM 2498 N N . ARG A 1 319 ? -3.351 -3.648 -15.434 1.00 98.19 319 ARG A N 1
ATOM 2499 C CA . ARG A 1 319 ? -4.510 -4.557 -15.442 1.00 98.19 319 ARG A CA 1
ATOM 2500 C C . ARG A 1 319 ? -4.279 -5.771 -16.342 1.00 98.19 319 ARG A C 1
ATOM 2502 O O . ARG A 1 319 ? -3.488 -5.660 -17.286 1.00 98.19 319 ARG A O 1
ATOM 2509 N N . PRO A 1 320 ? -4.986 -6.894 -16.132 1.00 97.50 320 PRO A N 1
ATOM 2510 C CA . PRO A 1 320 ? -4.938 -8.025 -17.047 1.00 97.50 320 PRO A CA 1
ATOM 2511 C C . PRO A 1 320 ? -5.370 -7.624 -18.458 1.00 97.50 320 PRO A C 1
ATOM 2513 O O . PRO A 1 320 ? -6.279 -6.809 -18.655 1.00 97.50 320 PRO A O 1
ATOM 2516 N N . ARG A 1 321 ? -4.730 -8.212 -19.470 1.00 95.19 321 ARG A N 1
ATOM 2517 C CA . ARG A 1 321 ? -5.224 -8.126 -20.844 1.00 95.19 321 ARG A CA 1
ATOM 2518 C C . ARG A 1 321 ? -6.605 -8.792 -20.921 1.00 95.19 321 ARG A C 1
ATOM 2520 O O . ARG A 1 321 ? -6.749 -9.903 -20.410 1.00 95.19 321 ARG A O 1
ATOM 2527 N N . PRO A 1 322 ? -7.598 -8.173 -21.588 1.00 87.38 322 PRO A N 1
ATOM 2528 C CA . PRO A 1 322 ? -8.879 -8.826 -21.831 1.00 87.38 322 PRO A CA 1
ATOM 2529 C C . PRO A 1 322 ? -8.665 -10.185 -22.503 1.00 87.38 322 PRO A C 1
ATOM 2531 O O . PRO A 1 322 ? -7.881 -10.284 -23.455 1.00 87.38 322 PRO A O 1
ATOM 2534 N N . LYS A 1 323 ? -9.337 -11.229 -22.006 1.00 78.31 323 LYS A N 1
ATOM 2535 C CA . LYS A 1 323 ? -9.375 -12.520 -22.701 1.00 78.31 323 LYS A CA 1
ATOM 2536 C C . LYS A 1 323 ? -10.054 -12.282 -24.056 1.00 78.31 323 LYS A C 1
ATOM 2538 O O . LYS A 1 323 ? -11.110 -11.655 -24.095 1.00 78.31 323 LYS A O 1
ATOM 2543 N N . LYS A 1 324 ? -9.375 -12.671 -25.138 1.00 53.06 324 LYS A N 1
ATOM 2544 C CA . LYS A 1 324 ? -9.931 -12.628 -26.496 1.00 53.06 324 LYS A CA 1
ATOM 2545 C C . LYS A 1 324 ? -11.028 -13.668 -26.656 1.00 53.06 324 LYS A C 1
ATOM 2547 O O . LYS A 1 324 ? -10.905 -14.722 -25.994 1.00 53.06 324 LYS A O 1
#

pLDDT: mean 88.19, std 14.97, range [39.41, 98.81]

Sequence (324 aa):
FRTMYFDKGRAWFDAVVPKDVPATVVYPFGGGDLISALVAFPTATEITTISLEQAGDPRRLRTLKLDQIERSLGSLRAEIGGLVSVGSNTSENLSAGQRNDLPGQVSSFLLGLVAGGYEPVAMRYFTLDDVGAIHYLDQAEIDELDKQAAAKRPKSLKGDWQSPNFSAAFANVELRYRKIGEAQVRIHRHIGWNLGDDYVKKHPQLLRHLEAKGQVTVLTKGASYLLWSGNFSLIRGYLLDHLAWMLSDSTGIPPTYAKPAGMIQETYGYYNGAFLEGSQATRHDDAFIALWQSQPRRKLGFRFGYVDKDKQAHVVVTRPRPKK

Foldseek 3Di:
DCCFCLPQVLVVLVVPPDPPAALAEEEELCFLPPLNVCSNRVSRQEYEYEELQFQADQCLVVVDDPVLVVVLVVLLVVLVVCCAVALAPDPVSRLVQLPRSHSNSNVSNCVSQVSSQKDWDDKFFWDFDPLLDTDTDDPVRQVVQQVVLVVDPDDAPDDPRDDHSGGPSRRKMKIWMDHVPDPRIGIYIYHNDDQFQVRCVVVVSNVSNLVVSAAHEYEYFNSVLVLVDPRNVSVVVSCLRRYAKYKYFLSDHACVPQVVSQKDKDKEKDADAACDPVRGPDPRRVRVNVVCVVDPYHYDSHAHHHAHVVRIHMMMMMHHDDDD

Radius of gyration: 19.29 Å; chains: 1; bounding box: 46×42×57 Å